Protein AF-A0A2P4PC92-F1 (afdb_monomer_lite)

Structure (mmCIF, N/CA/C/O backbone):
data_AF-A0A2P4PC92-F1
#
_entry.id   AF-A0A2P4PC92-F1
#
loop_
_atom_site.group_PDB
_atom_site.id
_atom_site.type_symbol
_atom_site.label_atom_id
_atom_site.label_alt_id
_atom_site.label_comp_id
_atom_site.label_asym_id
_atom_site.label_entity_id
_atom_site.label_seq_id
_atom_site.pdbx_PDB_ins_code
_atom_site.Cartn_x
_atom_site.Cartn_y
_atom_site.Cartn_z
_atom_site.occupancy
_atom_site.B_iso_or_equiv
_atom_site.auth_seq_id
_atom_site.auth_comp_id
_atom_site.auth_asym_id
_atom_si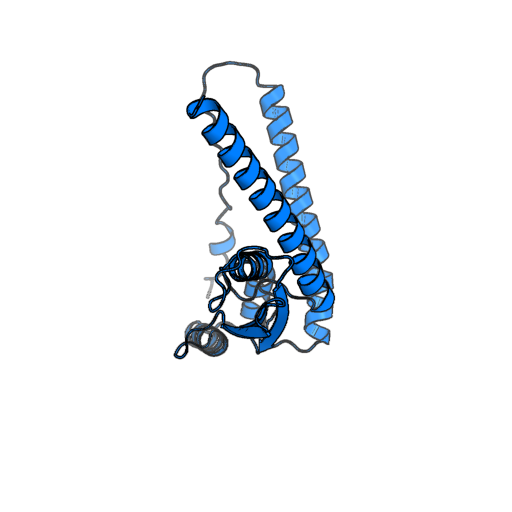te.auth_atom_id
_atom_site.pdbx_PDB_model_num
ATOM 1 N N . MET A 1 1 ? -32.562 28.781 16.388 1.00 54.47 1 MET A N 1
ATOM 2 C CA . MET A 1 1 ? -31.579 28.005 17.182 1.00 54.47 1 MET A CA 1
ATOM 3 C C . MET A 1 1 ? -31.018 26.810 16.413 1.00 54.47 1 MET A C 1
ATOM 5 O O . MET A 1 1 ? -29.806 26.753 16.283 1.00 54.47 1 MET A O 1
ATOM 9 N N . GLN A 1 2 ? -31.851 25.945 15.817 1.00 59.06 2 GLN A N 1
ATOM 10 C CA . GLN A 1 2 ? -31.420 24.722 15.103 1.00 59.06 2 GLN A CA 1
ATOM 11 C C . GLN A 1 2 ? -30.326 24.924 14.030 1.00 59.06 2 GLN A C 1
ATOM 13 O O . GLN A 1 2 ? -29.329 24.212 14.046 1.00 59.06 2 GLN A O 1
ATOM 18 N N . LYS A 1 3 ? -30.424 25.956 13.174 1.00 63.66 3 LYS A N 1
ATOM 19 C CA . LYS A 1 3 ? -29.408 26.235 12.132 1.00 63.66 3 LYS A CA 1
ATOM 20 C C . LYS A 1 3 ? -27.995 26.507 12.672 1.00 63.66 3 LYS A C 1
ATOM 22 O O . LYS A 1 3 ? -27.022 26.129 12.038 1.00 63.66 3 LYS A O 1
ATOM 27 N N . LYS A 1 4 ? -27.861 27.171 13.829 1.00 66.81 4 LYS A N 1
ATOM 28 C CA . LYS A 1 4 ? -26.542 27.445 14.440 1.00 66.81 4 LYS A CA 1
ATOM 29 C C . LYS A 1 4 ? -25.925 26.168 15.017 1.00 66.81 4 LYS A C 1
ATOM 31 O O . LYS A 1 4 ? -24.715 25.990 14.947 1.00 66.81 4 LYS A O 1
ATOM 36 N N . GLU A 1 5 ? -26.763 25.289 15.559 1.00 68.62 5 GLU A N 1
ATOM 37 C CA . GLU A 1 5 ? -26.349 24.016 16.145 1.00 68.62 5 GLU A CA 1
ATOM 38 C C . GLU A 1 5 ? -25.899 23.009 15.072 1.00 68.62 5 GLU A C 1
ATOM 40 O O . GLU A 1 5 ? -24.882 22.340 15.245 1.00 68.62 5 GLU A O 1
ATOM 45 N N . GLU A 1 6 ? -26.581 22.953 13.924 1.00 73.06 6 GLU A N 1
ATOM 46 C CA . GLU A 1 6 ? -26.167 22.133 12.776 1.00 73.06 6 GLU A CA 1
ATOM 47 C C . GLU A 1 6 ? -24.834 22.590 12.176 1.00 73.06 6 GLU A C 1
ATOM 49 O O . GLU A 1 6 ? -23.964 21.755 11.919 1.00 73.06 6 GLU A O 1
ATOM 54 N N . THR A 1 7 ? -24.625 23.901 12.023 1.00 73.44 7 THR A N 1
ATOM 55 C CA . THR A 1 7 ? -23.348 24.447 11.538 1.00 73.44 7 THR A CA 1
ATOM 56 C C . THR A 1 7 ? -22.202 24.133 12.501 1.00 73.44 7 THR A C 1
ATOM 58 O O . THR A 1 7 ? -21.131 23.720 12.063 1.00 73.44 7 THR A O 1
ATOM 61 N N . LEU A 1 8 ? -22.426 24.251 13.815 1.00 68.75 8 LEU A N 1
ATOM 62 C CA . LEU A 1 8 ? -21.437 23.878 14.835 1.00 68.75 8 LEU A CA 1
ATOM 63 C C . LEU A 1 8 ? -21.105 22.379 14.794 1.00 68.75 8 LEU A C 1
ATOM 65 O O . LEU A 1 8 ? -19.931 22.012 14.814 1.00 68.75 8 LEU A O 1
ATOM 69 N N . ARG A 1 9 ? -22.115 21.507 14.672 1.00 69.75 9 ARG A N 1
ATOM 70 C CA . ARG A 1 9 ? -21.917 20.053 14.529 1.00 69.75 9 ARG A CA 1
ATOM 71 C C . ARG A 1 9 ? -21.141 19.701 13.262 1.00 69.75 9 ARG A C 1
ATOM 73 O O . ARG A 1 9 ? -20.299 18.807 13.292 1.00 69.75 9 ARG A O 1
ATOM 80 N N . TYR A 1 10 ? -21.414 20.387 12.156 1.00 69.19 10 TYR A N 1
ATOM 81 C CA . TYR A 1 10 ? -20.719 20.166 10.893 1.00 69.19 10 TYR A CA 1
ATOM 82 C C . TYR A 1 10 ? -19.242 20.586 10.974 1.00 69.19 10 TYR A C 1
ATOM 84 O O . TYR A 1 10 ? -18.368 19.808 10.590 1.00 69.19 10 TYR A O 1
ATOM 92 N N . SER A 1 11 ? -18.951 21.753 11.554 1.00 72.31 11 SER A N 1
ATOM 93 C CA . SER A 1 11 ? -17.576 22.219 11.778 1.00 72.31 11 SER A CA 1
ATOM 94 C C . SER A 1 11 ? -16.794 21.306 12.730 1.00 72.31 11 SER A C 1
ATOM 96 O O . SER A 1 11 ? -15.637 20.996 12.459 1.00 72.31 11 SER A O 1
ATOM 98 N N . LEU A 1 12 ? -17.430 20.796 13.793 1.00 69.94 12 LEU A N 1
ATOM 99 C CA . LEU A 1 12 ? -16.823 19.822 14.713 1.00 69.94 12 LEU A CA 1
ATOM 100 C C . LEU A 1 12 ? -16.494 18.489 14.027 1.00 69.94 12 LEU A C 1
ATOM 102 O O . LEU A 1 12 ? -15.392 17.971 14.193 1.00 69.94 12 LEU A O 1
ATOM 106 N N . LYS A 1 13 ? -17.415 17.952 13.213 1.00 73.56 13 LYS A N 1
ATOM 107 C CA . LYS A 1 13 ? -17.171 16.729 12.427 1.00 73.56 13 LYS A CA 1
ATOM 108 C C . LYS A 1 13 ? -16.046 16.915 11.409 1.00 73.56 13 LYS A C 1
ATOM 110 O O . LYS A 1 13 ? -15.277 15.985 11.180 1.00 73.56 13 LYS A O 1
ATOM 115 N N . ARG A 1 14 ? -15.948 18.101 10.800 1.00 68.19 14 ARG A N 1
ATOM 116 C CA . ARG A 1 14 ? -14.874 18.441 9.861 1.00 68.19 14 ARG A CA 1
ATOM 117 C C . ARG A 1 14 ? -13.516 18.490 10.567 1.00 68.19 14 ARG A C 1
ATOM 119 O O . ARG A 1 14 ? -12.612 17.787 10.131 1.00 68.19 14 ARG A O 1
ATOM 126 N N . GLY A 1 15 ? -13.416 19.192 11.697 1.00 65.88 15 GLY A N 1
ATOM 127 C CA . GLY A 1 15 ? -12.181 19.245 12.489 1.00 65.88 15 GLY A CA 1
ATOM 128 C C . GLY A 1 15 ? -11.750 17.872 13.019 1.00 65.88 15 GLY A C 1
ATOM 129 O O . GLY A 1 15 ? -10.578 17.520 12.950 1.00 65.88 15 GLY A O 1
ATOM 130 N N . GLN A 1 16 ? -12.695 17.034 13.463 1.00 67.62 16 GLN A N 1
ATOM 131 C CA . GLN A 1 16 ? -12.394 15.644 13.833 1.00 67.62 16 GLN A CA 1
ATOM 132 C C . GLN A 1 16 ? -11.871 14.825 12.654 1.00 67.62 16 GLN A C 1
ATOM 134 O O . GLN A 1 16 ? -10.953 14.031 12.834 1.00 67.62 16 GLN A O 1
ATOM 139 N N . LYS A 1 17 ? -12.433 15.007 11.456 1.00 73.19 17 LYS A N 1
ATOM 140 C CA . LYS A 1 17 ? -11.963 14.319 10.252 1.00 73.19 17 LYS A CA 1
ATOM 141 C C . LYS A 1 17 ? -10.540 14.748 9.891 1.00 73.19 17 LYS A C 1
ATOM 143 O O . LYS A 1 17 ? -9.729 13.881 9.609 1.00 73.19 17 LYS A O 1
ATOM 148 N N . GLU A 1 18 ? -10.236 16.042 9.947 1.00 74.69 18 GLU A N 1
ATOM 149 C CA . GLU A 1 18 ? -8.901 16.592 9.662 1.00 74.69 18 GLU A CA 1
ATOM 150 C C . GLU A 1 18 ? -7.839 16.057 10.633 1.00 74.69 18 GLU A C 1
ATOM 152 O O . GLU A 1 18 ? -6.810 15.551 10.194 1.00 74.69 18 GLU A O 1
ATOM 157 N N . ILE A 1 19 ? -8.128 16.056 11.940 1.00 72.00 19 ILE A N 1
ATOM 158 C CA . ILE A 1 19 ? -7.233 15.484 12.963 1.00 72.00 19 ILE A CA 1
ATOM 159 C C . ILE A 1 19 ? -7.025 13.981 12.732 1.00 72.00 19 ILE A C 1
ATOM 161 O O . ILE A 1 19 ? -5.914 13.471 12.860 1.00 72.00 19 ILE A O 1
ATOM 165 N N . ASN A 1 20 ? -8.093 13.261 12.385 1.00 78.25 20 ASN A N 1
ATOM 166 C CA . ASN A 1 20 ? -8.032 11.823 12.147 1.00 78.25 20 ASN A CA 1
ATOM 167 C C . ASN A 1 20 ? -7.214 11.479 10.893 1.00 78.25 20 ASN A C 1
ATOM 169 O O . ASN A 1 20 ? -6.497 10.482 10.893 1.00 78.25 20 ASN A O 1
ATOM 173 N N . THR A 1 21 ? -7.302 12.306 9.848 1.00 78.56 21 THR A N 1
ATOM 174 C CA . THR A 1 21 ? -6.476 12.183 8.641 1.00 78.56 21 THR A CA 1
ATOM 175 C C . THR A 1 21 ? -5.007 12.443 8.961 1.00 78.56 21 THR A C 1
ATOM 177 O O . THR A 1 21 ? -4.178 11.606 8.629 1.00 78.56 21 THR A O 1
ATOM 180 N N . PHE A 1 22 ? -4.690 13.521 9.684 1.00 78.69 22 PHE A N 1
ATOM 181 C CA . PHE A 1 22 ? -3.310 13.854 10.053 1.00 78.69 22 PHE A CA 1
ATOM 182 C C . PHE A 1 22 ? -2.635 12.742 10.877 1.00 78.69 22 PHE A C 1
ATOM 184 O O . PHE A 1 22 ? -1.547 12.279 10.548 1.00 78.69 22 PHE A O 1
ATOM 191 N N . LEU A 1 23 ? -3.317 12.230 11.910 1.00 75.94 23 LEU A N 1
ATOM 192 C CA . LEU A 1 23 ? -2.803 11.118 12.726 1.00 75.94 23 LEU A CA 1
ATOM 193 C C . LEU A 1 23 ? -2.667 9.811 11.932 1.00 75.94 23 LEU A C 1
ATOM 195 O O . LEU A 1 23 ? -1.878 8.934 12.288 1.00 75.94 23 LEU A O 1
ATOM 199 N N . CYS A 1 24 ? -3.471 9.647 10.882 1.00 84.44 24 CYS A N 1
ATOM 200 C CA . CYS A 1 24 ? -3.355 8.522 9.970 1.00 84.44 24 CYS A CA 1
ATOM 201 C C . CYS A 1 24 ? -2.112 8.660 9.085 1.00 84.44 24 CYS A C 1
ATOM 203 O O . CYS A 1 24 ? -1.375 7.689 8.937 1.00 84.44 24 CYS A O 1
ATOM 205 N N . GLU A 1 25 ? -1.870 9.849 8.535 1.00 85.00 25 GLU A N 1
ATOM 206 C CA . GLU A 1 25 ? -0.705 10.151 7.699 1.00 85.00 25 GLU A CA 1
ATOM 207 C C . GLU A 1 25 ? 0.601 9.898 8.456 1.00 85.00 25 GLU A C 1
ATOM 209 O O . GLU A 1 25 ? 1.421 9.123 7.976 1.00 85.00 25 GLU A O 1
ATOM 214 N N . GLU A 1 26 ? 0.740 10.404 9.685 1.00 86.62 26 GLU A N 1
ATOM 215 C CA . GLU A 1 26 ? 1.944 10.203 10.509 1.00 86.62 26 GLU A CA 1
ATOM 216 C C . GLU A 1 26 ? 2.230 8.710 10.777 1.00 86.62 26 GLU A C 1
ATOM 218 O O . GLU A 1 26 ? 3.362 8.232 10.663 1.00 86.62 26 GLU A O 1
ATOM 223 N N . LYS A 1 27 ? 1.187 7.925 11.087 1.00 87.25 27 LYS A N 1
ATOM 224 C CA . LYS A 1 27 ? 1.316 6.470 11.282 1.00 87.25 27 LYS A CA 1
ATOM 225 C C . LYS A 1 27 ? 1.732 5.750 9.999 1.00 87.25 27 LYS A C 1
ATOM 227 O O . LYS A 1 27 ? 2.488 4.780 10.061 1.00 87.25 27 LYS A O 1
ATOM 232 N N . VAL A 1 28 ? 1.194 6.177 8.859 1.00 87.44 28 VAL A N 1
ATOM 233 C CA . VAL A 1 28 ? 1.506 5.593 7.554 1.00 87.44 28 VAL A CA 1
ATOM 234 C C . VAL A 1 28 ? 2.931 5.936 7.147 1.00 87.44 28 VAL A C 1
ATOM 236 O O . VAL A 1 28 ? 3.655 5.028 6.755 1.00 87.44 28 VAL A O 1
ATOM 239 N N . GLU A 1 29 ? 3.360 7.190 7.283 1.00 87.69 29 GLU A N 1
ATOM 240 C CA . GLU A 1 29 ? 4.733 7.616 6.989 1.00 87.69 29 GLU A CA 1
ATOM 241 C C . GLU A 1 29 ? 5.750 6.811 7.794 1.00 87.69 29 GLU A C 1
ATOM 243 O O . GLU A 1 29 ? 6.674 6.238 7.218 1.00 87.69 29 GLU A O 1
ATOM 248 N N . LYS A 1 30 ? 5.509 6.647 9.097 1.00 88.31 30 LYS A N 1
ATOM 249 C CA . LYS A 1 30 ? 6.364 5.825 9.953 1.00 88.31 30 LYS A CA 1
ATOM 250 C C . LYS A 1 30 ? 6.471 4.373 9.470 1.00 88.31 30 LYS A C 1
ATOM 252 O O . LYS A 1 30 ? 7.576 3.845 9.370 1.00 88.31 30 LYS A O 1
ATOM 257 N N . GLU A 1 31 ? 5.351 3.720 9.146 1.00 85.62 31 GLU A N 1
ATOM 258 C CA . GLU A 1 31 ? 5.381 2.342 8.623 1.00 85.62 31 GLU A CA 1
ATOM 259 C C . GLU A 1 31 ? 6.104 2.281 7.266 1.00 85.62 31 GLU A C 1
ATOM 261 O O . GLU A 1 31 ? 6.880 1.357 7.025 1.00 85.62 31 GLU A O 1
ATOM 266 N N . MET A 1 32 ? 5.885 3.265 6.387 1.00 82.81 32 MET A N 1
ATOM 267 C CA . MET A 1 32 ? 6.538 3.351 5.076 1.00 82.81 32 MET A CA 1
ATOM 268 C C . MET A 1 32 ? 8.062 3.460 5.211 1.00 82.81 32 MET A C 1
ATOM 270 O O . MET A 1 32 ? 8.782 2.759 4.495 1.00 82.81 32 MET A O 1
ATOM 274 N N . GLU A 1 33 ? 8.555 4.277 6.144 1.00 82.38 33 GLU A N 1
ATOM 275 C CA . GLU A 1 33 ? 9.983 4.434 6.432 1.00 82.38 33 GLU A CA 1
ATOM 276 C C . GLU A 1 33 ? 10.592 3.177 7.064 1.00 82.38 33 GLU A C 1
ATOM 278 O O . GLU A 1 33 ? 11.586 2.650 6.556 1.00 82.38 33 GLU A O 1
ATOM 283 N N . GLU A 1 34 ? 9.981 2.650 8.131 1.00 81.31 34 GLU A N 1
ATOM 284 C CA . GLU A 1 34 ? 10.487 1.479 8.862 1.00 81.31 34 GLU A CA 1
ATOM 285 C C . GLU A 1 34 ? 10.561 0.230 7.974 1.00 81.31 34 GLU A C 1
ATOM 287 O O . GLU A 1 34 ? 11.476 -0.593 8.091 1.00 81.31 34 GLU A O 1
ATOM 292 N N . ARG A 1 35 ? 9.598 0.082 7.062 1.00 76.56 35 ARG A N 1
ATOM 293 C CA . ARG A 1 35 ? 9.504 -1.056 6.142 1.00 76.56 35 ARG A CA 1
ATOM 294 C C . ARG A 1 35 ? 10.146 -0.790 4.779 1.00 76.56 35 ARG A C 1
ATOM 296 O O . ARG A 1 35 ? 10.198 -1.717 3.971 1.00 76.56 35 ARG A O 1
ATOM 303 N N . GLN A 1 36 ? 10.630 0.430 4.529 1.00 73.31 36 GLN A N 1
ATOM 304 C CA . GLN A 1 36 ? 11.127 0.897 3.228 1.00 73.31 36 GLN A CA 1
ATOM 305 C C . GLN A 1 36 ? 10.165 0.575 2.074 1.00 73.31 36 GLN A C 1
ATOM 307 O O . GLN A 1 36 ? 10.564 0.101 1.006 1.00 73.31 36 GLN A O 1
ATOM 312 N N . LEU A 1 37 ? 8.871 0.796 2.304 1.00 73.38 37 LEU A N 1
ATOM 313 C CA . LEU A 1 37 ? 7.841 0.549 1.302 1.00 73.38 37 LEU A CA 1
ATOM 314 C C . LEU A 1 37 ? 7.862 1.678 0.273 1.00 73.38 37 LEU A C 1
ATOM 316 O O . LEU A 1 37 ? 7.789 2.849 0.626 1.00 73.38 37 LEU A O 1
ATOM 320 N N . GLY A 1 38 ? 7.910 1.335 -1.013 1.00 72.06 38 GLY A N 1
ATOM 321 C CA . GLY A 1 38 ? 7.428 2.235 -2.065 1.00 72.06 38 GLY A CA 1
ATOM 322 C C . GLY A 1 38 ? 6.075 1.778 -2.584 1.00 72.06 38 GLY A C 1
ATOM 323 O O . GLY A 1 38 ? 5.390 0.983 -1.936 1.00 72.06 38 GLY A O 1
ATOM 324 N N . SER A 1 39 ? 5.677 2.263 -3.756 1.00 71.00 39 SER A N 1
ATOM 325 C CA . SER A 1 39 ? 4.419 1.852 -4.382 1.00 71.00 39 SER A CA 1
ATOM 326 C C . SER A 1 39 ? 4.498 0.391 -4.819 1.00 71.00 39 SER A C 1
ATOM 328 O O . SER A 1 39 ? 5.539 -0.073 -5.288 1.00 71.00 39 SER A O 1
ATOM 330 N N . VAL A 1 40 ? 3.407 -0.356 -4.651 1.00 65.19 40 VAL A N 1
ATOM 331 C CA . VAL A 1 40 ? 3.390 -1.801 -4.945 1.00 65.19 40 VAL A CA 1
ATOM 332 C C . VAL A 1 40 ? 2.545 -2.145 -6.186 1.00 65.19 40 VAL A C 1
ATOM 334 O O . VAL A 1 40 ? 2.548 -3.296 -6.593 1.00 65.19 40 VAL A O 1
ATOM 337 N N . ILE A 1 41 ? 1.916 -1.142 -6.834 1.00 62.44 41 ILE A N 1
ATOM 338 C CA . ILE A 1 41 ? 1.569 -0.976 -8.280 1.00 62.44 41 ILE A CA 1
ATOM 339 C C . ILE A 1 41 ? 0.389 0.015 -8.401 1.00 62.44 41 ILE A C 1
ATOM 34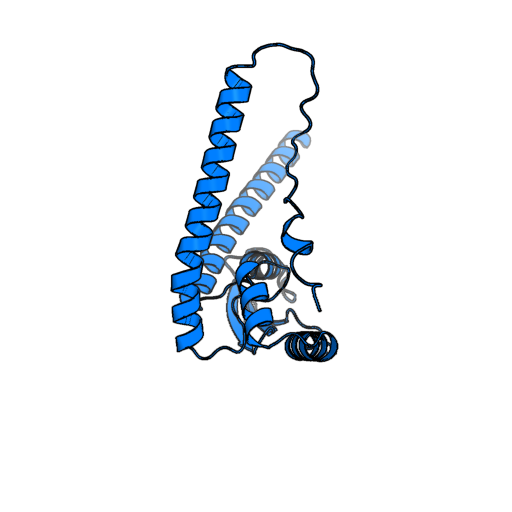1 O O . ILE A 1 41 ? -0.536 -0.079 -7.603 1.00 62.44 41 ILE A O 1
ATOM 345 N N . PHE A 1 42 ? 0.439 0.938 -9.385 1.00 66.12 42 PHE A N 1
ATOM 346 C CA . PHE A 1 42 ? -0.505 2.022 -9.797 1.00 66.12 42 PHE A CA 1
ATOM 347 C C . PHE A 1 42 ? -1.194 2.887 -8.721 1.00 66.12 42 PHE A C 1
ATOM 349 O O . PHE A 1 42 ? -1.790 3.909 -9.044 1.00 66.12 42 PHE A O 1
ATOM 356 N N . MET A 1 43 ? -1.084 2.527 -7.453 1.00 70.38 43 MET A N 1
ATOM 357 C CA . MET A 1 43 ? -1.568 3.247 -6.294 1.00 70.38 43 MET A CA 1
ATOM 358 C C . MET A 1 43 ? -0.391 3.424 -5.342 1.00 70.38 43 MET A C 1
ATOM 360 O O . MET A 1 43 ? 0.402 2.497 -5.135 1.00 70.38 43 MET A O 1
ATOM 364 N N . SER A 1 44 ? -0.271 4.617 -4.762 1.00 77.94 44 SER A N 1
ATOM 365 C CA . SER A 1 44 ? 0.700 4.833 -3.697 1.00 77.94 44 SER A CA 1
ATOM 366 C C . SER A 1 44 ? 0.356 3.937 -2.510 1.00 77.94 44 SER A C 1
ATOM 368 O O . SER A 1 44 ? -0.782 3.939 -2.040 1.00 77.94 44 SER A O 1
ATOM 370 N N . THR A 1 45 ? 1.341 3.211 -1.983 1.00 82.50 45 THR A N 1
ATOM 371 C CA . THR A 1 45 ? 1.156 2.401 -0.769 1.00 82.50 45 THR A CA 1
ATOM 372 C C . THR A 1 45 ? 0.721 3.261 0.407 1.00 82.50 45 THR A C 1
ATOM 374 O O . THR A 1 45 ? -0.112 2.822 1.193 1.00 82.50 45 THR A O 1
ATOM 377 N N . SER A 1 46 ? 1.197 4.509 0.489 1.00 85.25 46 SER A N 1
ATOM 378 C CA . SER A 1 46 ? 0.738 5.436 1.522 1.00 85.25 46 SER A CA 1
ATOM 379 C C . SER A 1 46 ? -0.754 5.730 1.380 1.00 85.25 46 SER A C 1
ATOM 381 O O . SER A 1 46 ? -1.502 5.584 2.338 1.00 85.25 46 SER A O 1
ATOM 383 N N . GLN A 1 47 ? -1.220 6.040 0.166 1.00 83.75 47 GLN A N 1
ATOM 384 C CA . GLN A 1 47 ? -2.639 6.287 -0.102 1.00 83.75 47 GLN A CA 1
ATOM 385 C C . GLN A 1 47 ? -3.489 5.045 0.175 1.00 83.75 47 GLN A C 1
ATOM 387 O O . GLN A 1 47 ? -4.537 5.152 0.809 1.00 83.75 47 GLN A O 1
ATOM 392 N N . TYR A 1 48 ? -3.024 3.868 -0.248 1.00 87.50 48 TYR A N 1
ATOM 393 C CA . TYR A 1 48 ? -3.688 2.596 0.022 1.00 87.50 48 TYR A CA 1
ATOM 394 C C . TYR A 1 48 ? -3.872 2.369 1.529 1.00 87.50 48 TYR A C 1
ATOM 396 O O . TYR A 1 48 ? -4.990 2.136 1.989 1.00 87.50 48 TYR A O 1
ATOM 404 N N . LEU A 1 49 ? -2.796 2.494 2.312 1.00 88.19 49 LEU A N 1
ATOM 405 C CA . LEU A 1 49 ? -2.839 2.305 3.762 1.00 88.19 49 LEU A CA 1
ATOM 406 C C . LEU A 1 49 ? -3.708 3.360 4.452 1.00 88.19 49 LEU A C 1
ATOM 408 O O . LEU A 1 49 ? -4.510 2.999 5.313 1.00 88.19 49 LEU A O 1
ATOM 412 N N . SER A 1 50 ? -3.617 4.628 4.042 1.00 88.00 50 SER A N 1
ATOM 413 C CA . SER A 1 50 ? -4.463 5.701 4.573 1.00 88.00 50 SER A CA 1
ATOM 414 C C . SER A 1 50 ? -5.946 5.423 4.338 1.00 88.00 50 SER A C 1
ATOM 416 O O . SER A 1 50 ? -6.752 5.567 5.254 1.00 88.00 50 SER A O 1
ATOM 418 N N . ILE A 1 51 ? -6.325 4.958 3.142 1.00 87.00 51 ILE A N 1
ATOM 419 C CA . ILE A 1 51 ? -7.715 4.584 2.845 1.00 87.00 51 ILE A CA 1
ATOM 420 C C . ILE A 1 51 ? -8.169 3.446 3.764 1.00 87.00 51 ILE A C 1
ATOM 422 O O . ILE A 1 51 ? -9.227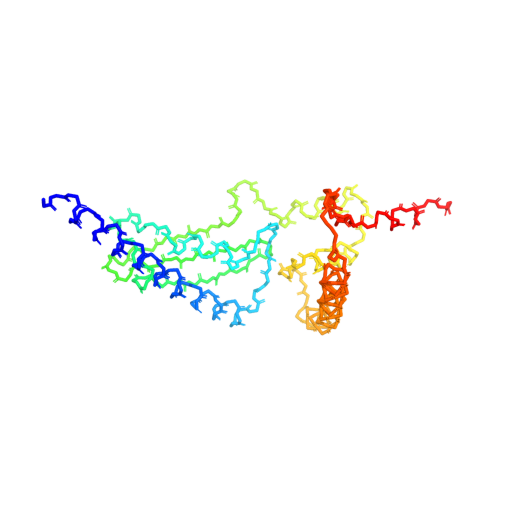 3.557 4.386 1.00 87.00 51 ILE A O 1
ATOM 426 N N . LEU A 1 52 ? -7.369 2.382 3.899 1.00 88.75 52 LEU A N 1
ATOM 427 C CA . LEU A 1 52 ? -7.713 1.252 4.766 1.00 88.75 52 LEU A CA 1
ATOM 428 C C . LEU A 1 52 ? -7.877 1.670 6.230 1.00 88.75 52 LEU A C 1
ATOM 430 O O . LEU A 1 52 ? -8.806 1.233 6.907 1.00 88.75 52 LEU A O 1
ATOM 434 N N . LEU A 1 53 ? -6.994 2.538 6.719 1.00 86.50 53 LEU A N 1
ATOM 435 C CA . LEU A 1 53 ? -7.022 3.044 8.086 1.00 86.50 53 LEU A CA 1
ATOM 436 C C . LEU A 1 53 ? -8.141 4.037 8.353 1.00 86.50 53 LEU A C 1
ATOM 438 O O . LEU A 1 53 ? -8.369 4.334 9.522 1.00 86.50 53 LEU A O 1
ATOM 442 N N . LEU A 1 54 ? -8.844 4.527 7.333 1.00 86.69 54 LEU A N 1
ATOM 443 C CA . LEU A 1 54 ? -10.043 5.352 7.478 1.00 86.69 54 LEU A CA 1
ATOM 444 C C . LEU A 1 54 ? -11.336 4.520 7.468 1.00 86.69 54 LEU A C 1
ATOM 446 O O . LEU A 1 54 ? -12.358 5.005 7.960 1.00 86.69 54 LEU A O 1
ATOM 450 N N . LEU A 1 55 ? -11.302 3.266 7.003 1.00 86.44 55 LEU A N 1
ATOM 451 C CA . LEU A 1 55 ? -12.470 2.377 6.999 1.00 86.44 55 LEU A CA 1
ATOM 452 C C . LEU A 1 55 ? -12.996 2.128 8.420 1.00 86.44 55 LEU A C 1
ATOM 454 O O . LEU A 1 55 ? -12.192 1.898 9.322 1.00 86.44 55 LEU A O 1
ATOM 458 N N . PRO A 1 56 ? -14.323 2.143 8.653 1.00 87.94 56 PRO A N 1
ATOM 459 C CA . PRO A 1 56 ? -14.897 1.845 9.963 1.00 87.94 56 PRO A CA 1
ATOM 460 C C . PRO A 1 56 ? -14.496 0.447 10.438 1.00 87.94 56 PRO A C 1
ATOM 462 O O . PRO A 1 56 ? -14.324 -0.473 9.637 1.00 87.94 56 PRO A O 1
ATOM 465 N N . CYS A 1 57 ? -14.384 0.263 11.757 1.00 87.75 57 CYS A N 1
ATOM 466 C CA . CYS A 1 57 ? -14.192 -1.080 12.293 1.00 87.75 57 CYS A CA 1
ATOM 467 C C . CYS A 1 57 ? -15.396 -1.955 11.901 1.00 87.75 57 CYS A C 1
ATOM 469 O O . CYS A 1 57 ? -16.525 -1.568 12.202 1.00 87.75 57 CYS A O 1
ATOM 471 N N . PRO A 1 58 ? -15.197 -3.142 11.304 1.00 88.19 58 PRO A N 1
ATOM 472 C CA . PRO A 1 58 ? -16.313 -3.968 10.844 1.00 88.19 58 PRO A CA 1
ATOM 473 C C . PRO A 1 58 ? -17.198 -4.485 11.985 1.00 88.19 58 PRO A C 1
ATOM 475 O O . PRO A 1 58 ? -18.341 -4.851 11.745 1.00 88.19 58 PRO A O 1
ATOM 478 N N . ASN A 1 59 ? -16.683 -4.512 13.219 1.00 91.88 59 ASN A N 1
ATOM 479 C CA . ASN A 1 59 ? -17.419 -5.001 14.381 1.00 91.88 59 ASN A CA 1
ATOM 480 C C . ASN A 1 59 ? -18.079 -3.866 15.183 1.00 91.88 59 ASN A C 1
ATOM 482 O O . ASN A 1 59 ? -19.290 -3.859 15.364 1.00 91.88 59 ASN A O 1
ATOM 486 N N . CYS A 1 60 ? -17.305 -2.878 15.653 1.00 90.81 60 CYS A N 1
ATOM 487 C CA . CYS A 1 60 ? -17.837 -1.806 16.508 1.00 90.81 60 CYS A CA 1
ATOM 488 C C . CYS A 1 60 ? -18.162 -0.496 15.776 1.00 90.81 60 CYS A C 1
ATOM 490 O O . CYS A 1 60 ? -18.578 0.459 16.424 1.00 90.81 60 CYS A O 1
ATOM 492 N N . LEU A 1 61 ? -17.939 -0.426 14.457 1.00 87.81 61 LEU A N 1
ATOM 493 C CA . LEU A 1 61 ? -18.165 0.756 13.610 1.00 87.81 61 LEU A CA 1
ATOM 494 C C . LEU A 1 61 ? -17.423 2.030 14.047 1.00 87.81 61 LEU A C 1
ATOM 496 O O . LEU A 1 61 ? -17.691 3.105 13.515 1.00 87.81 61 LEU A O 1
ATOM 500 N N . ASP A 1 62 ? -16.463 1.921 14.972 1.00 86.56 62 ASP A N 1
ATOM 501 C CA . ASP A 1 62 ? -15.606 3.038 15.362 1.00 86.56 62 ASP A CA 1
ATOM 502 C C . ASP A 1 62 ? -14.904 3.604 14.127 1.00 86.56 62 ASP A C 1
ATOM 504 O O . ASP A 1 62 ? -14.470 2.828 13.273 1.00 86.56 62 ASP A O 1
ATOM 508 N N . LEU A 1 63 ? -14.804 4.932 14.049 1.00 82.38 63 LEU A N 1
ATOM 509 C CA . LEU A 1 63 ? -14.265 5.710 12.924 1.00 82.38 63 LEU A CA 1
ATOM 510 C C . LEU A 1 63 ? -12.897 6.340 13.243 1.00 82.38 63 LEU A C 1
ATOM 512 O O . LEU A 1 63 ? -12.243 6.877 12.348 1.00 82.38 63 LEU A O 1
ATOM 516 N N . ILE A 1 64 ? -12.461 6.285 14.503 1.00 83.06 64 ILE A N 1
ATOM 517 C CA . ILE A 1 64 ? -11.238 6.936 14.976 1.00 83.06 64 ILE A CA 1
ATOM 518 C C . ILE A 1 64 ? -10.017 6.082 14.592 1.00 83.06 64 ILE A C 1
ATOM 520 O O . ILE A 1 64 ? -9.829 4.970 15.083 1.00 83.06 64 ILE A O 1
ATOM 524 N N . ALA A 1 65 ? -9.140 6.613 13.740 1.00 77.88 65 ALA A N 1
ATOM 525 C CA . ALA A 1 65 ? -7.917 5.954 13.279 1.00 77.88 65 ALA A CA 1
ATOM 526 C C . ALA A 1 65 ? -6.896 5.764 14.415 1.00 77.88 65 ALA A C 1
ATOM 528 O O . ALA A 1 65 ? -6.118 4.807 14.418 1.00 77.88 65 ALA A O 1
ATOM 529 N N . SER A 1 66 ? -6.915 6.623 15.439 1.00 82.75 66 SER A N 1
ATOM 530 C CA . SER A 1 66 ? -6.085 6.468 16.645 1.00 82.75 66 SER A CA 1
ATOM 531 C C . SER A 1 66 ? -6.363 5.163 17.392 1.00 82.75 66 SER A C 1
ATOM 533 O O . SER A 1 66 ? -5.426 4.542 17.888 1.00 82.75 66 SER A O 1
ATOM 535 N N . ASN A 1 67 ? -7.612 4.690 17.372 1.00 87.50 67 ASN A N 1
ATOM 536 C CA . ASN A 1 67 ? -8.040 3.428 17.982 1.00 87.50 67 ASN A CA 1
ATOM 537 C C . ASN A 1 67 ? -7.710 2.200 17.124 1.00 87.50 67 ASN A C 1
ATOM 539 O O . ASN A 1 67 ? -8.207 1.101 17.384 1.00 87.50 67 ASN A O 1
ATOM 543 N N . ARG A 1 68 ? -6.896 2.370 16.083 1.00 87.31 68 ARG A N 1
ATOM 544 C CA . ARG A 1 68 ? -6.458 1.306 15.189 1.00 87.31 68 ARG A CA 1
ATOM 545 C C . ARG A 1 68 ? -4.946 1.213 15.228 1.00 87.31 68 ARG A C 1
ATOM 547 O O . ARG A 1 68 ? -4.229 2.216 15.155 1.00 87.31 68 ARG A O 1
ATOM 554 N N . THR A 1 69 ? -4.467 -0.012 15.324 1.00 91.50 69 THR A N 1
ATOM 555 C CA . THR A 1 69 ? -3.085 -0.353 15.014 1.00 91.50 69 THR A CA 1
ATOM 556 C C . THR A 1 69 ? -3.084 -1.217 13.775 1.00 91.50 69 THR A C 1
ATOM 558 O O . THR A 1 69 ? -4.067 -1.894 13.471 1.00 91.50 69 THR A O 1
ATOM 561 N N . PHE A 1 70 ? -1.989 -1.182 13.037 1.00 92.69 70 PHE A N 1
ATOM 562 C CA . PHE A 1 70 ? -1.833 -2.027 11.874 1.00 92.69 70 PHE A CA 1
ATOM 563 C C . PHE A 1 70 ? -0.384 -2.459 11.740 1.00 92.69 70 PHE A C 1
ATOM 565 O O . PHE A 1 70 ? 0.505 -1.878 12.359 1.00 92.69 70 PHE A O 1
ATOM 572 N N . TYR A 1 71 ? -0.169 -3.503 10.957 1.00 89.81 71 TYR A N 1
ATOM 573 C CA . TYR A 1 71 ? 1.150 -3.858 10.465 1.00 89.81 71 TYR A CA 1
ATOM 574 C C . TYR A 1 71 ? 1.024 -4.355 9.034 1.00 89.81 71 TYR A C 1
ATOM 576 O O . TYR A 1 71 ? -0.015 -4.897 8.630 1.00 89.81 71 TYR A O 1
ATOM 584 N N . THR A 1 72 ? 2.105 -4.207 8.279 1.00 89.50 72 THR A N 1
ATOM 585 C CA . THR A 1 72 ? 2.161 -4.656 6.892 1.00 89.50 72 THR A CA 1
ATOM 586 C C . THR A 1 72 ? 3.048 -5.889 6.725 1.00 89.50 72 THR A C 1
ATOM 588 O O . THR A 1 72 ? 4.005 -6.123 7.471 1.00 89.50 72 THR A O 1
ATOM 591 N N . ARG A 1 73 ? 2.715 -6.727 5.742 1.00 87.12 73 ARG A N 1
ATOM 592 C CA . ARG A 1 73 ? 3.583 -7.788 5.214 1.00 87.12 73 ARG A CA 1
ATOM 593 C C . ARG A 1 73 ? 3.568 -7.702 3.701 1.00 87.12 73 ARG A C 1
ATOM 595 O O . ARG A 1 73 ? 2.502 -7.537 3.119 1.00 87.12 73 ARG A O 1
ATOM 602 N N . VAL A 1 74 ? 4.722 -7.868 3.068 1.00 81.38 74 VAL A N 1
ATOM 603 C CA . VAL A 1 74 ? 4.825 -7.799 1.607 1.00 81.38 74 VAL A CA 1
ATOM 604 C C . VAL A 1 74 ? 5.349 -9.108 1.036 1.00 81.38 74 VAL A C 1
ATOM 606 O O . VAL A 1 74 ? 6.263 -9.718 1.591 1.00 81.38 74 VAL A O 1
ATOM 609 N N . SER A 1 75 ? 4.749 -9.547 -0.067 1.00 80.44 75 SER A N 1
ATOM 610 C CA . SER A 1 75 ? 5.162 -10.717 -0.836 1.00 80.44 75 SER A CA 1
ATOM 611 C C . SER A 1 75 ? 5.106 -10.399 -2.330 1.00 80.44 75 SER A C 1
ATOM 613 O O . SER A 1 75 ? 4.034 -10.376 -2.933 1.00 80.44 75 SER A O 1
ATOM 615 N N . GLY A 1 76 ? 6.265 -10.116 -2.933 1.00 79.50 76 GLY A N 1
ATOM 616 C CA . GLY A 1 76 ? 6.326 -9.588 -4.299 1.00 79.50 76 GLY A CA 1
ATOM 617 C C . GLY A 1 76 ? 5.535 -8.284 -4.403 1.00 79.50 76 GLY A C 1
ATOM 618 O O . GLY A 1 76 ? 5.774 -7.366 -3.626 1.00 79.50 76 GLY A O 1
ATOM 619 N N . PHE A 1 77 ? 4.556 -8.240 -5.308 1.00 79.88 77 PHE A N 1
ATOM 620 C CA . PHE A 1 77 ? 3.650 -7.096 -5.465 1.00 79.88 77 PHE A CA 1
ATOM 621 C C . PHE A 1 77 ? 2.392 -7.134 -4.565 1.00 79.88 77 PHE A C 1
ATOM 623 O O . PHE A 1 77 ? 1.502 -6.290 -4.688 1.00 79.88 77 PHE A O 1
ATOM 630 N N . ASN A 1 78 ? 2.288 -8.101 -3.655 1.00 84.50 78 ASN A N 1
ATOM 631 C CA . ASN A 1 78 ? 1.168 -8.183 -2.724 1.00 84.50 78 ASN A CA 1
ATOM 632 C C . ASN A 1 78 ? 1.512 -7.508 -1.393 1.00 84.50 78 ASN A C 1
ATOM 634 O O . ASN A 1 78 ? 2.485 -7.897 -0.743 1.00 84.50 78 ASN A O 1
ATOM 638 N N . ILE A 1 79 ? 0.691 -6.554 -0.957 1.00 86.50 79 ILE A N 1
ATOM 639 C CA . ILE A 1 79 ? 0.703 -6.003 0.396 1.00 86.50 79 ILE A CA 1
ATOM 640 C C . ILE A 1 79 ? -0.469 -6.577 1.177 1.00 86.50 79 ILE A C 1
ATOM 642 O O . ILE A 1 79 ? -1.630 -6.284 0.894 1.00 86.50 79 ILE A O 1
ATOM 646 N N . TYR A 1 80 ? -0.143 -7.275 2.256 1.00 89.19 80 TYR A N 1
ATOM 647 C CA . TYR A 1 80 ? -1.084 -7.602 3.310 1.00 89.19 80 TYR A CA 1
ATOM 648 C C . TYR A 1 80 ? -1.035 -6.516 4.380 1.00 89.19 80 TYR A C 1
ATOM 650 O O . TYR A 1 80 ? 0.019 -6.268 4.967 1.00 89.19 80 TYR A O 1
ATOM 658 N N . CYS A 1 81 ? -2.176 -5.905 4.670 1.00 91.19 81 CYS A N 1
ATOM 659 C CA . CYS A 1 81 ? -2.347 -4.984 5.785 1.00 91.19 81 CYS A CA 1
ATOM 660 C C . CYS A 1 81 ? -3.277 -5.632 6.807 1.00 91.19 81 CYS A C 1
ATOM 662 O O . CYS A 1 81 ? -4.405 -5.997 6.480 1.00 91.19 81 CYS A O 1
ATOM 664 N N . VAL A 1 82 ? -2.802 -5.810 8.037 1.00 93.38 82 VAL A N 1
ATOM 665 C CA . VAL A 1 82 ? -3.619 -6.347 9.128 1.00 93.38 82 VAL A CA 1
ATOM 666 C C . VAL A 1 82 ? -3.926 -5.213 10.083 1.00 93.38 82 VAL A C 1
ATOM 668 O O . VAL A 1 82 ? -3.021 -4.695 10.730 1.00 93.38 82 VAL A O 1
ATOM 671 N N . ILE A 1 83 ? -5.200 -4.840 10.175 1.00 93.56 83 ILE A N 1
ATOM 672 C CA . ILE A 1 83 ? -5.690 -3.763 11.036 1.00 93.56 83 ILE A CA 1
ATOM 673 C C . ILE A 1 83 ? -6.360 -4.383 12.251 1.00 93.56 83 ILE A C 1
ATOM 675 O O . ILE A 1 83 ? -7.206 -5.263 12.124 1.00 93.56 83 ILE A O 1
ATOM 679 N N . THR A 1 84 ? -6.005 -3.902 13.435 1.00 94.38 84 THR A N 1
ATOM 680 C CA . THR A 1 84 ? -6.584 -4.334 14.703 1.00 94.38 84 THR A CA 1
ATOM 681 C C . THR A 1 84 ? -7.241 -3.150 15.393 1.00 94.38 84 THR A C 1
ATOM 683 O O . THR A 1 84 ? -6.608 -2.123 15.646 1.00 94.38 84 THR A O 1
ATOM 686 N N . CYS A 1 85 ? -8.526 -3.290 15.714 1.00 93.06 85 CYS A N 1
ATOM 687 C CA . CYS A 1 85 ? -9.240 -2.308 16.517 1.00 93.06 85 CYS A CA 1
ATOM 688 C C . CYS A 1 85 ? -8.860 -2.470 17.992 1.00 93.06 85 CYS A C 1
ATOM 690 O O . CYS A 1 85 ? -9.027 -3.538 18.579 1.00 93.06 85 CYS A O 1
ATOM 692 N N . LEU A 1 86 ? -8.393 -1.398 18.622 1.00 92.44 86 LEU A N 1
ATOM 693 C CA . LEU A 1 86 ? -7.996 -1.406 20.026 1.00 92.44 86 LEU A CA 1
ATOM 694 C C . LEU A 1 86 ? -9.191 -1.494 20.984 1.00 92.44 86 LEU A C 1
ATOM 696 O O . LEU A 1 86 ? -9.005 -1.989 22.097 1.00 92.44 86 LEU A O 1
ATOM 700 N N . LEU A 1 87 ? -10.388 -1.077 20.551 1.00 92.44 87 LEU A N 1
ATOM 701 C CA . LEU A 1 87 ? -11.617 -1.098 21.353 1.00 92.44 87 LEU A CA 1
ATOM 702 C C . LEU A 1 87 ? -12.222 -2.503 21.446 1.00 92.44 87 LEU A C 1
ATOM 704 O O . LEU A 1 87 ? -12.378 -3.038 22.538 1.00 92.44 87 LEU A O 1
ATOM 708 N N . CYS A 1 88 ? -12.537 -3.116 20.302 1.00 93.56 88 CYS A N 1
ATOM 709 C CA . CYS A 1 88 ? -13.216 -4.417 20.250 1.00 93.56 88 CYS A CA 1
ATOM 710 C C . CYS A 1 88 ? -12.276 -5.600 19.976 1.00 93.56 88 CYS A C 1
ATOM 712 O O . CYS A 1 88 ? -12.740 -6.729 19.833 1.00 93.56 88 CYS A O 1
ATOM 714 N N . LYS A 1 89 ? -10.966 -5.349 19.845 1.00 93.69 89 LYS A N 1
ATOM 715 C CA . LYS A 1 89 ? -9.916 -6.349 19.560 1.00 93.69 89 LYS A CA 1
ATOM 716 C C . LYS A 1 89 ? -10.101 -7.137 18.258 1.00 93.69 89 LYS A C 1
ATOM 718 O O . LYS A 1 89 ? -9.355 -8.076 18.000 1.00 93.69 89 LYS A O 1
ATOM 723 N N . THR A 1 90 ? -11.057 -6.749 17.415 1.00 94.69 90 THR A N 1
ATOM 724 C CA . THR A 1 90 ? -11.264 -7.366 16.103 1.00 94.69 90 THR A CA 1
ATOM 725 C C . THR A 1 90 ? -10.083 -7.046 15.194 1.00 94.69 90 THR A C 1
ATOM 727 O O . THR A 1 90 ? -9.670 -5.887 15.100 1.00 94.69 90 THR A O 1
ATOM 730 N N . SER A 1 91 ? -9.557 -8.075 14.531 1.00 94.25 91 SER A N 1
ATOM 731 C CA . SER A 1 91 ? -8.504 -7.955 13.528 1.00 94.25 91 SER A CA 1
ATOM 732 C C . SER A 1 91 ? -9.068 -8.268 12.146 1.00 94.25 91 SER A C 1
ATOM 734 O O . SER A 1 91 ? -9.882 -9.179 11.994 1.00 94.25 91 SER A O 1
ATOM 736 N N . THR A 1 92 ? -8.662 -7.502 11.142 1.00 93.19 92 THR A N 1
ATOM 737 C CA . THR A 1 92 ? -9.120 -7.647 9.760 1.00 93.19 92 THR A CA 1
ATOM 738 C C . THR A 1 92 ? -7.922 -7.541 8.834 1.00 93.19 92 THR A C 1
ATOM 740 O O . THR A 1 92 ? -7.088 -6.648 8.987 1.00 93.19 92 THR A O 1
ATOM 743 N N . GLN A 1 93 ? -7.826 -8.473 7.891 1.00 93.31 93 GLN A N 1
ATOM 744 C CA . GLN A 1 93 ? -6.753 -8.525 6.910 1.00 93.31 93 GLN A CA 1
ATOM 745 C C . GLN A 1 93 ? -7.255 -8.014 5.563 1.00 93.31 93 GLN A C 1
ATOM 747 O O . GLN A 1 93 ? -8.301 -8.439 5.083 1.00 93.31 93 GLN A O 1
ATOM 752 N N . TYR A 1 94 ? -6.463 -7.145 4.950 1.00 91.38 94 TYR A N 1
ATOM 753 C CA . TYR A 1 94 ? -6.677 -6.599 3.620 1.00 91.38 94 TYR A CA 1
ATOM 754 C C . TYR A 1 94 ? -5.500 -6.976 2.725 1.00 91.38 94 TYR A C 1
ATOM 756 O O . TYR A 1 94 ? -4.358 -7.028 3.190 1.00 91.38 94 TYR A O 1
ATOM 764 N N . SER A 1 95 ? -5.776 -7.219 1.449 1.00 90.12 95 SER A N 1
ATOM 765 C CA . SER A 1 95 ? -4.772 -7.403 0.404 1.00 90.12 95 SER A CA 1
ATOM 766 C C . SER A 1 95 ? -5.110 -6.493 -0.770 1.00 90.12 95 SER A C 1
ATOM 768 O O . SER A 1 95 ? -6.283 -6.250 -1.049 1.00 90.12 95 SER A O 1
ATOM 770 N N . ASN A 1 96 ? -4.083 -5.973 -1.438 1.00 86.56 96 ASN A N 1
ATOM 771 C CA . ASN A 1 96 ? -4.247 -5.236 -2.692 1.00 86.56 96 ASN A CA 1
ATOM 772 C C . ASN A 1 96 ? -4.486 -6.168 -3.896 1.00 86.56 96 ASN A C 1
ATOM 774 O O . ASN A 1 96 ? -4.762 -5.685 -4.995 1.00 86.56 96 ASN A O 1
ATOM 778 N N . GLU A 1 97 ? -4.338 -7.479 -3.703 1.00 87.69 97 GLU A N 1
ATOM 779 C CA . GLU A 1 97 ? -4.607 -8.521 -4.685 1.00 87.69 97 GLU A CA 1
ATOM 780 C C . GLU A 1 97 ? -5.955 -9.189 -4.386 1.00 87.69 97 GLU A C 1
ATOM 782 O O . GLU A 1 97 ? -6.292 -9.459 -3.231 1.00 87.69 97 GLU A O 1
ATOM 787 N N . ASP A 1 98 ? -6.718 -9.485 -5.438 1.00 83.31 98 ASP A N 1
ATOM 788 C CA . ASP A 1 98 ? -7.904 -10.331 -5.322 1.00 83.31 98 ASP A CA 1
ATOM 789 C C . ASP A 1 98 ? -7.494 -11.815 -5.267 1.00 83.31 98 ASP A C 1
ATOM 791 O O . ASP A 1 98 ? -6.432 -12.214 -5.748 1.00 83.31 98 ASP A O 1
ATOM 795 N N . SER A 1 99 ? -8.363 -12.660 -4.719 1.00 80.69 99 SER A N 1
ATOM 796 C CA . SER A 1 99 ? -8.169 -14.103 -4.530 1.00 80.69 99 SER A CA 1
ATOM 797 C C . SER A 1 99 ? -7.750 -14.870 -5.797 1.00 80.69 99 SER A C 1
ATOM 799 O O . SER A 1 99 ? -7.075 -15.897 -5.694 1.00 80.69 99 SER A O 1
ATOM 801 N N . GLY A 1 100 ? -8.101 -14.367 -6.986 1.00 81.94 100 GLY A N 1
ATOM 802 C CA . GLY A 1 100 ? -7.730 -14.944 -8.282 1.00 81.94 100 GLY A CA 1
ATOM 803 C C . GLY A 1 100 ? -6.576 -14.248 -9.014 1.00 81.94 100 GLY A C 1
ATOM 804 O O . GLY A 1 100 ? -6.150 -14.743 -10.055 1.00 81.94 100 GLY A O 1
ATOM 805 N N . MET A 1 101 ? -6.061 -13.120 -8.512 1.00 79.75 101 MET A N 1
ATOM 806 C CA . MET A 1 101 ? -5.127 -12.264 -9.251 1.00 79.75 101 MET A CA 1
ATOM 807 C C . MET A 1 101 ? -3.840 -12.029 -8.473 1.00 79.75 101 MET A C 1
ATOM 809 O O . MET A 1 101 ? -3.821 -11.303 -7.489 1.00 79.75 101 MET A O 1
ATOM 813 N N . LYS A 1 102 ? -2.731 -12.583 -8.972 1.00 85.50 102 LYS A N 1
ATOM 814 C CA . LYS A 1 102 ? -1.390 -12.323 -8.433 1.00 85.50 102 LYS A CA 1
ATOM 815 C C . LYS A 1 102 ? -0.646 -11.379 -9.360 1.00 85.50 102 LYS A C 1
ATOM 817 O O . LYS A 1 102 ? -0.228 -11.788 -10.445 1.00 85.50 102 LYS A O 1
ATOM 822 N N . TYR A 1 103 ? -0.409 -10.144 -8.934 1.00 83.00 103 TYR A N 1
ATOM 823 C CA . TYR A 1 103 ? 0.293 -9.145 -9.741 1.00 83.00 103 TYR A CA 1
ATOM 824 C C . TYR A 1 103 ? 1.691 -9.613 -10.134 1.00 83.00 103 TYR A C 1
ATOM 826 O O . TYR A 1 103 ? 2.110 -9.398 -11.265 1.00 83.00 103 TYR A O 1
ATOM 834 N N . SER A 1 104 ? 2.376 -10.362 -9.266 1.00 80.44 104 SER A N 1
ATOM 835 C CA . SER A 1 104 ? 3.658 -11.000 -9.603 1.00 80.44 104 SER A CA 1
ATOM 836 C C . SER A 1 104 ? 3.573 -11.922 -10.823 1.00 80.44 104 SER A C 1
ATOM 838 O O . SER A 1 104 ? 4.491 -11.940 -11.641 1.00 80.44 104 SER A O 1
ATOM 840 N N . GLN A 1 105 ? 2.477 -12.670 -10.971 1.00 83.06 105 GLN A N 1
ATOM 841 C CA . GLN A 1 105 ? 2.270 -13.549 -12.123 1.00 83.06 105 GLN A CA 1
ATOM 842 C C . GLN A 1 105 ? 1.900 -12.748 -13.370 1.00 83.06 105 GLN A C 1
ATOM 844 O O . GLN A 1 105 ? 2.432 -13.025 -14.441 1.00 83.06 105 GLN A O 1
ATOM 849 N N . VAL A 1 106 ? 1.051 -11.726 -13.226 1.00 82.19 106 VAL A N 1
ATOM 850 C CA . VAL A 1 106 ? 0.666 -10.833 -14.331 1.00 82.19 106 VAL A CA 1
ATOM 851 C C . VAL A 1 106 ? 1.888 -10.102 -14.886 1.00 82.19 106 VAL A C 1
ATOM 853 O O . VAL A 1 106 ? 2.115 -10.111 -16.091 1.00 82.19 106 VAL A O 1
ATOM 856 N N . VAL A 1 107 ? 2.723 -9.536 -14.011 1.00 79.81 107 VAL A N 1
ATOM 857 C CA . VAL A 1 107 ? 3.979 -8.870 -14.378 1.00 79.81 107 VAL A CA 1
ATOM 858 C C . VAL A 1 107 ? 4.927 -9.832 -15.093 1.00 79.81 107 VAL A C 1
ATOM 860 O O . VAL A 1 107 ? 5.478 -9.485 -16.139 1.00 79.81 107 VAL A O 1
ATOM 863 N N . ALA A 1 108 ? 5.107 -11.047 -14.567 1.00 79.75 108 ALA A N 1
ATOM 864 C CA . ALA A 1 108 ? 5.952 -12.052 -15.206 1.00 79.75 108 ALA A CA 1
ATOM 865 C C . ALA A 1 108 ? 5.416 -12.448 -16.593 1.00 79.75 108 ALA A C 1
ATOM 867 O O . ALA A 1 108 ? 6.182 -12.482 -17.554 1.00 79.75 108 ALA A O 1
ATOM 868 N N . GLY A 1 109 ? 4.107 -12.685 -16.712 1.00 80.94 109 GLY A N 1
ATOM 869 C CA . GLY A 1 109 ? 3.449 -13.014 -17.975 1.00 80.94 109 GLY A CA 1
ATOM 870 C C . GLY A 1 109 ? 3.561 -11.896 -19.009 1.00 80.94 109 GLY A C 1
ATOM 871 O O . GLY A 1 109 ? 3.926 -12.165 -20.148 1.00 80.94 109 GLY A O 1
ATOM 872 N N . ALA A 1 110 ? 3.337 -10.641 -18.611 1.00 80.38 110 ALA A N 1
ATOM 873 C CA . ALA A 1 110 ? 3.482 -9.478 -19.487 1.00 80.38 110 ALA A CA 1
ATOM 874 C C . ALA A 1 110 ? 4.930 -9.297 -19.967 1.00 80.38 110 ALA A C 1
ATOM 876 O O . ALA A 1 110 ? 5.166 -9.039 -21.145 1.00 80.38 110 ALA A O 1
ATOM 877 N N . THR A 1 111 ? 5.903 -9.493 -19.072 1.00 78.56 111 THR A N 1
ATOM 878 C CA . THR A 1 111 ? 7.334 -9.431 -19.406 1.00 78.56 111 THR A CA 1
ATOM 879 C C . THR A 1 111 ? 7.705 -10.507 -20.433 1.00 78.56 111 THR A C 1
ATOM 881 O O . THR A 1 111 ? 8.383 -10.211 -21.415 1.00 78.56 111 THR A O 1
ATOM 884 N N . LEU A 1 112 ? 7.217 -11.740 -20.237 1.00 75.12 112 LEU A N 1
ATOM 885 C CA . LEU A 1 112 ? 7.429 -12.863 -21.156 1.00 75.12 112 LEU A CA 1
ATOM 886 C C . LEU A 1 112 ? 6.758 -12.630 -22.515 1.00 75.12 112 LEU A C 1
ATOM 888 O O . LEU A 1 112 ? 7.413 -12.773 -23.543 1.00 75.12 112 LEU A O 1
ATOM 892 N N . ALA A 1 113 ? 5.480 -12.247 -22.526 1.00 80.12 113 ALA A N 1
ATOM 893 C CA . ALA A 1 113 ? 4.716 -12.015 -23.751 1.00 80.12 113 ALA A CA 1
ATOM 894 C C . ALA A 1 113 ? 5.258 -10.829 -24.563 1.00 80.12 113 ALA A C 1
ATOM 896 O O . ALA A 1 113 ? 5.263 -10.872 -25.789 1.00 80.12 113 ALA A O 1
ATOM 897 N N . GLY A 1 114 ? 5.741 -9.784 -23.887 1.00 78.88 114 GLY A N 1
ATOM 898 C CA . GLY A 1 114 ? 6.343 -8.616 -24.527 1.00 78.88 114 GLY A CA 1
ATOM 899 C C . GLY A 1 114 ? 7.805 -8.803 -24.941 1.00 78.88 114 GLY A C 1
ATOM 900 O O . GLY A 1 114 ? 8.380 -7.881 -25.513 1.00 78.88 114 GLY A O 1
ATOM 901 N N . GLY A 1 115 ? 8.436 -9.940 -24.618 1.00 78.81 115 GLY A N 1
ATOM 902 C CA . GLY A 1 115 ? 9.863 -10.164 -24.875 1.00 78.81 115 GLY A CA 1
ATOM 903 C C . GLY A 1 115 ? 10.782 -9.172 -24.151 1.00 78.81 115 GLY A C 1
ATOM 904 O O . GLY A 1 115 ? 11.920 -8.955 -24.568 1.00 78.81 115 GLY A O 1
ATOM 905 N N . VAL A 1 116 ? 10.301 -8.535 -23.080 1.00 78.69 116 VAL A N 1
ATOM 906 C CA . VAL A 1 116 ? 11.064 -7.519 -22.353 1.00 78.69 116 VAL A CA 1
ATOM 907 C C . VAL A 1 116 ? 12.031 -8.220 -21.411 1.00 78.69 116 VAL A C 1
ATOM 909 O O . VAL A 1 116 ? 11.659 -9.107 -20.646 1.00 78.69 116 VAL A O 1
ATOM 912 N N . TYR A 1 117 ? 13.297 -7.815 -21.427 1.00 77.06 117 TYR A N 1
ATOM 913 C CA . TYR A 1 117 ? 14.259 -8.362 -20.483 1.00 77.06 117 TYR A CA 1
ATOM 914 C C . TYR A 1 117 ? 13.896 -7.952 -19.049 1.00 77.06 117 TYR A C 1
ATOM 916 O O . TYR A 1 117 ? 13.551 -6.796 -18.792 1.00 77.06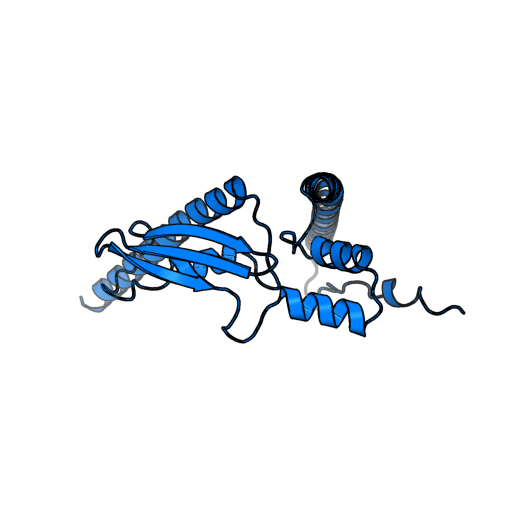 117 TYR A O 1
ATOM 924 N N . ARG A 1 118 ? 14.029 -8.888 -18.098 1.00 72.06 118 ARG A N 1
ATOM 925 C CA . ARG A 1 118 ? 13.680 -8.682 -16.682 1.00 72.06 118 ARG A CA 1
ATOM 926 C C . ARG A 1 118 ? 14.218 -7.359 -16.141 1.00 72.06 118 ARG A C 1
ATOM 928 O O . ARG A 1 118 ? 13.460 -6.609 -15.539 1.00 72.06 118 ARG A O 1
ATOM 935 N N . ASN A 1 119 ? 15.494 -7.053 -16.376 1.00 71.19 119 ASN A N 1
ATOM 936 C CA . ASN A 1 119 ? 16.098 -5.843 -15.817 1.00 71.19 119 ASN A CA 1
ATOM 937 C C . ASN A 1 119 ? 15.501 -4.570 -16.434 1.00 71.19 119 ASN A C 1
ATOM 939 O O . ASN A 1 119 ? 15.315 -3.594 -15.722 1.00 71.19 119 ASN A O 1
ATOM 943 N N . SER A 1 120 ? 15.153 -4.582 -17.725 1.00 74.06 120 SER A N 1
ATOM 944 C CA . SER A 1 120 ? 14.519 -3.437 -18.387 1.00 74.06 120 SER A CA 1
ATOM 945 C C . SER A 1 120 ? 13.137 -3.150 -17.804 1.00 74.06 120 SER A C 1
ATOM 947 O O . SER A 1 120 ? 12.813 -1.998 -17.528 1.00 74.06 120 SER A O 1
ATOM 949 N N . PHE A 1 121 ? 12.347 -4.196 -17.549 1.00 77.75 121 PHE A N 1
ATOM 950 C CA . PHE A 1 121 ? 11.033 -4.040 -16.929 1.00 77.75 121 PHE A CA 1
ATOM 951 C C . PHE A 1 121 ? 11.135 -3.603 -15.461 1.00 77.75 121 PHE A C 1
ATOM 953 O O . PHE A 1 121 ? 10.397 -2.727 -15.019 1.00 77.75 121 PHE A O 1
ATOM 960 N N . GLN A 1 122 ? 12.098 -4.157 -14.717 1.00 72.88 122 GLN A N 1
ATOM 961 C CA . GLN A 1 122 ? 12.371 -3.745 -13.339 1.00 72.88 122 GLN A CA 1
ATOM 962 C C . GLN A 1 122 ? 12.778 -2.270 -13.247 1.00 72.88 122 GLN A C 1
ATOM 964 O O . GLN A 1 122 ? 12.300 -1.551 -12.368 1.00 72.88 122 GLN A O 1
ATOM 969 N N . THR A 1 123 ? 13.621 -1.803 -14.173 1.00 72.81 123 THR A N 1
ATOM 970 C CA . THR A 1 123 ? 13.975 -0.387 -14.295 1.00 72.81 123 THR A CA 1
ATOM 971 C C . THR A 1 123 ? 12.741 0.464 -14.571 1.00 72.81 123 THR A C 1
ATOM 973 O O . THR A 1 123 ? 12.506 1.412 -13.835 1.00 72.81 123 THR A O 1
ATOM 976 N N . ALA A 1 124 ? 11.908 0.093 -15.548 1.00 76.62 124 ALA A N 1
ATOM 977 C CA . ALA A 1 124 ? 10.698 0.847 -15.879 1.00 76.62 124 ALA A CA 1
ATOM 978 C C . ALA A 1 124 ? 9.733 0.970 -14.686 1.00 76.62 124 ALA A C 1
ATOM 980 O O . ALA A 1 124 ? 9.274 2.065 -14.369 1.00 76.62 124 ALA A O 1
ATOM 981 N N . LEU A 1 125 ? 9.475 -0.137 -13.984 1.00 77.75 125 LEU A N 1
ATOM 982 C CA . LEU A 1 125 ? 8.654 -0.144 -12.774 1.00 77.75 125 LEU A CA 1
ATOM 983 C C . LEU A 1 125 ? 9.254 0.741 -11.668 1.00 77.75 125 LEU A C 1
ATOM 985 O O . LEU A 1 125 ? 8.529 1.477 -11.004 1.00 77.75 125 LEU A O 1
ATOM 989 N N . ALA A 1 126 ? 10.573 0.711 -11.485 1.00 72.19 126 ALA A N 1
ATOM 990 C CA . ALA A 1 126 ? 11.229 1.536 -10.479 1.00 72.19 126 ALA A CA 1
ATOM 991 C C . ALA A 1 126 ? 11.185 3.031 -10.846 1.00 72.19 126 ALA A C 1
ATOM 993 O O . ALA A 1 126 ? 10.952 3.856 -9.966 1.00 72.19 126 ALA A O 1
ATOM 994 N N . THR A 1 127 ? 11.312 3.379 -12.132 1.00 68.50 127 THR A N 1
ATOM 995 C CA . THR A 1 127 ? 11.150 4.755 -12.632 1.00 68.50 127 THR A CA 1
ATOM 996 C C . THR A 1 127 ? 9.771 5.328 -12.307 1.00 68.50 127 THR A C 1
ATOM 998 O O . THR A 1 127 ? 9.675 6.490 -11.931 1.00 68.50 127 THR A O 1
ATOM 1001 N N . ILE A 1 128 ? 8.708 4.522 -12.380 1.00 70.81 128 ILE A N 1
ATOM 1002 C CA . ILE A 1 128 ? 7.349 4.951 -11.999 1.00 70.81 128 ILE A CA 1
ATOM 1003 C C . ILE A 1 128 ? 7.064 4.802 -10.491 1.00 70.81 128 ILE A C 1
ATOM 1005 O O . ILE A 1 128 ? 5.912 4.851 -10.064 1.00 70.81 128 ILE A O 1
ATOM 1009 N N . GLY A 1 129 ? 8.099 4.598 -9.667 1.00 67.06 129 GLY A N 1
ATOM 1010 C CA . GLY A 1 129 ? 7.991 4.537 -8.207 1.00 67.06 129 GLY A CA 1
ATOM 1011 C C . GLY A 1 129 ? 7.494 3.202 -7.645 1.00 67.06 129 GLY A C 1
ATOM 1012 O O . GLY A 1 129 ? 7.200 3.116 -6.451 1.00 67.06 129 GLY A O 1
ATOM 1013 N N . VAL A 1 130 ? 7.410 2.150 -8.466 1.00 72.06 130 VAL A N 1
ATOM 1014 C CA . VAL A 1 130 ? 7.066 0.796 -8.017 1.00 72.06 130 VAL A CA 1
ATOM 1015 C C . VAL A 1 130 ? 8.340 0.080 -7.572 1.00 72.06 130 VAL A C 1
ATOM 1017 O O . VAL A 1 130 ? 9.061 -0.495 -8.389 1.00 72.06 130 VAL A O 1
ATOM 1020 N N . THR A 1 131 ? 8.656 0.134 -6.278 1.00 59.47 131 THR A N 1
ATOM 1021 C CA . THR A 1 131 ? 9.983 -0.264 -5.766 1.00 59.47 131 THR A CA 1
ATOM 1022 C C . THR A 1 131 ? 10.013 -1.618 -5.062 1.00 59.47 131 THR A C 1
ATOM 1024 O O . THR A 1 131 ? 11.085 -2.215 -4.958 1.00 59.47 131 THR A O 1
ATOM 1027 N N . ASN A 1 132 ? 8.869 -2.162 -4.630 1.00 60.66 132 ASN A N 1
ATOM 1028 C CA . ASN A 1 132 ? 8.825 -3.467 -3.959 1.00 60.66 132 ASN A CA 1
ATOM 1029 C C . ASN A 1 132 ? 8.757 -4.623 -4.967 1.00 60.66 132 ASN A C 1
ATOM 1031 O O . ASN A 1 132 ? 7.797 -5.383 -5.058 1.00 60.66 132 ASN A O 1
ATOM 1035 N N . GLN A 1 133 ? 9.785 -4.693 -5.801 1.00 56.25 133 GLN A N 1
ATOM 1036 C CA . GLN A 1 133 ? 9.963 -5.746 -6.787 1.00 56.25 133 GLN A CA 1
ATOM 1037 C C . GLN A 1 133 ? 10.789 -6.884 -6.174 1.00 56.25 133 GLN A C 1
ATOM 1039 O O . GLN A 1 133 ? 11.580 -6.663 -5.258 1.00 56.25 133 GLN A O 1
ATOM 1044 N N . CYS A 1 134 ? 10.662 -8.106 -6.703 1.00 53.94 134 CYS A N 1
ATOM 1045 C CA . CYS A 1 134 ? 11.453 -9.281 -6.302 1.00 53.94 134 CYS A CA 1
ATOM 1046 C C . CYS A 1 134 ? 12.953 -9.136 -6.661 1.00 53.94 134 CYS A C 1
ATOM 1048 O O . CYS A 1 134 ? 13.483 -9.836 -7.533 1.00 53.94 134 CYS A O 1
ATOM 1050 N N . CYS A 1 135 ? 13.640 -8.206 -6.008 1.00 52.41 135 CYS A N 1
ATOM 1051 C CA . CYS A 1 135 ? 15.029 -7.831 -6.216 1.00 52.41 135 CYS A CA 1
ATOM 1052 C C . CYS A 1 135 ? 15.883 -8.294 -5.032 1.00 52.41 135 CYS A C 1
ATOM 1054 O O . CYS A 1 135 ? 15.465 -8.208 -3.879 1.00 52.41 135 CYS A O 1
ATOM 1056 N N . LYS A 1 136 ? 17.121 -8.742 -5.284 1.00 53.47 136 LYS A N 1
ATOM 1057 C CA . LYS A 1 136 ? 18.093 -8.959 -4.198 1.00 53.47 136 LYS A CA 1
ATOM 1058 C C . LYS A 1 136 ? 18.324 -7.632 -3.461 1.00 53.47 136 LYS A C 1
ATOM 1060 O O . LYS A 1 136 ? 18.465 -6.598 -4.107 1.00 53.47 136 LYS A O 1
ATOM 1065 N N . LYS A 1 137 ? 18.457 -7.674 -2.132 1.00 53.94 137 LYS A N 1
ATOM 1066 C CA . LYS A 1 137 ? 18.638 -6.495 -1.259 1.00 53.94 137 LYS A CA 1
ATOM 1067 C C . LYS A 1 137 ? 19.752 -5.536 -1.722 1.00 53.94 137 LYS A C 1
ATOM 1069 O O . LYS A 1 137 ? 19.593 -4.326 -1.659 1.00 53.94 137 LYS A O 1
ATOM 1074 N N . SER A 1 138 ? 20.847 -6.067 -2.273 1.00 48.94 138 SER A N 1
ATOM 1075 C CA . SER A 1 138 ? 21.935 -5.259 -2.852 1.00 48.94 138 SER A CA 1
ATOM 1076 C C . SER A 1 138 ? 21.523 -4.491 -4.118 1.00 48.94 138 SER A C 1
ATOM 1078 O O . SER A 1 138 ? 21.895 -3.333 -4.268 1.00 48.94 138 SER A O 1
ATOM 1080 N N . TYR A 1 139 ? 20.710 -5.092 -4.992 1.00 54.03 139 TYR A N 1
ATOM 1081 C CA . TYR A 1 139 ? 20.200 -4.437 -6.200 1.00 54.03 139 TYR A CA 1
ATOM 1082 C C . TYR A 1 139 ? 19.219 -3.310 -5.851 1.00 54.03 139 TYR A C 1
ATOM 1084 O O . TYR A 1 139 ? 19.289 -2.240 -6.445 1.00 54.03 139 TYR A O 1
ATOM 1092 N N . PHE A 1 140 ? 18.380 -3.516 -4.829 1.00 59.16 140 PHE A N 1
ATOM 1093 C CA . PHE A 1 140 ? 17.498 -2.477 -4.287 1.00 59.16 140 PHE A CA 1
ATOM 1094 C C . PHE A 1 140 ? 18.288 -1.289 -3.722 1.00 59.16 140 PHE A C 1
ATOM 1096 O O . PHE A 1 140 ? 17.997 -0.148 -4.062 1.00 59.16 140 PHE A O 1
ATOM 1103 N N . ASN A 1 141 ? 19.338 -1.539 -2.931 1.00 63.59 141 ASN A N 1
ATOM 1104 C CA . ASN A 1 141 ? 20.162 -0.464 -2.367 1.00 63.59 141 ASN A CA 1
ATOM 1105 C C . ASN A 1 141 ? 20.863 0.368 -3.455 1.00 63.59 141 ASN A C 1
ATOM 1107 O O . ASN A 1 141 ? 20.898 1.594 -3.371 1.00 63.59 141 ASN A O 1
ATOM 1111 N N . CYS A 1 142 ? 21.396 -0.282 -4.495 1.00 59.88 142 CYS A N 1
ATOM 1112 C CA . CYS A 1 142 ? 22.005 0.418 -5.629 1.00 59.88 142 CYS A CA 1
ATOM 1113 C C . CYS A 1 142 ? 20.969 1.208 -6.442 1.00 59.88 142 CYS A C 1
ATOM 1115 O O . CYS A 1 142 ? 21.241 2.345 -6.823 1.00 59.88 142 CYS A O 1
ATOM 1117 N N . GLN A 1 143 ? 19.779 0.640 -6.666 1.00 58.34 143 GLN A N 1
ATOM 1118 C CA . GLN A 1 143 ? 18.673 1.345 -7.313 1.00 58.34 143 GLN A CA 1
ATOM 1119 C C . GLN A 1 143 ? 18.235 2.571 -6.510 1.00 58.34 143 GLN A C 1
ATOM 1121 O O . GLN A 1 143 ? 18.143 3.648 -7.082 1.00 58.34 143 GLN A O 1
ATOM 1126 N N . ALA A 1 144 ? 18.019 2.446 -5.199 1.00 63.69 144 ALA A N 1
ATOM 1127 C CA . ALA A 1 144 ? 17.634 3.567 -4.344 1.00 63.69 144 ALA A CA 1
ATOM 1128 C C . ALA A 1 144 ? 18.649 4.721 -4.422 1.00 63.69 144 ALA A C 1
ATOM 1130 O O . ALA A 1 144 ? 18.259 5.885 -4.497 1.00 63.69 144 ALA A O 1
ATOM 1131 N N . CYS A 1 145 ? 19.945 4.396 -4.476 1.00 65.19 145 CYS A N 1
ATOM 1132 C CA . CYS A 1 145 ? 21.012 5.384 -4.615 1.00 65.19 145 CYS A CA 1
ATOM 1133 C C . CYS A 1 145 ? 20.979 6.091 -5.983 1.00 65.19 145 CYS A C 1
ATOM 1135 O O . CYS A 1 145 ? 21.029 7.316 -6.042 1.00 65.19 145 CYS A O 1
ATOM 1137 N N . MET A 1 146 ? 20.826 5.341 -7.082 1.00 64.94 146 MET A N 1
ATOM 1138 C CA . MET A 1 146 ? 20.741 5.914 -8.435 1.00 64.94 146 MET A CA 1
ATOM 1139 C C . MET A 1 146 ? 19.456 6.722 -8.659 1.00 64.94 146 MET A C 1
ATOM 1141 O O . MET A 1 146 ? 19.501 7.820 -9.213 1.00 64.94 146 MET A O 1
ATOM 1145 N N . TYR A 1 147 ? 18.305 6.203 -8.226 1.00 64.88 147 TYR A N 1
ATOM 1146 C CA . TYR A 1 147 ? 17.019 6.862 -8.440 1.00 64.88 147 TYR A CA 1
ATOM 1147 C C . TYR A 1 147 ? 16.852 8.107 -7.597 1.00 64.88 147 TYR A C 1
ATOM 1149 O O . TYR A 1 147 ? 1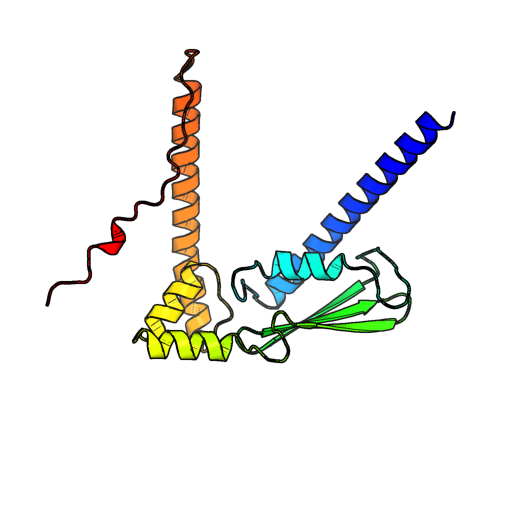6.192 9.025 -8.064 1.00 64.88 147 TYR A O 1
ATOM 1157 N N . LYS A 1 148 ? 17.459 8.185 -6.407 1.00 71.19 148 LYS A N 1
ATOM 1158 C CA . LYS A 1 148 ? 17.418 9.411 -5.610 1.00 71.19 148 LYS A CA 1
ATOM 1159 C C . LYS A 1 148 ? 17.925 10.603 -6.419 1.00 71.19 148 LYS A C 1
ATOM 1161 O O . LYS A 1 148 ? 17.199 11.574 -6.571 1.00 71.19 148 LYS A O 1
ATOM 1166 N N . SER A 1 149 ? 19.094 10.480 -7.045 1.00 71.25 149 SER A N 1
ATOM 1167 C CA . SER A 1 149 ? 19.642 11.545 -7.892 1.00 71.25 149 SER A CA 1
ATOM 1168 C C . SER A 1 149 ? 18.757 11.870 -9.097 1.00 71.25 149 SER A C 1
ATOM 1170 O O . SER A 1 149 ? 18.621 13.039 -9.441 1.00 71.25 149 SER A O 1
ATOM 1172 N N . ILE A 1 150 ? 18.136 10.865 -9.724 1.00 69.62 150 ILE A N 1
ATOM 1173 C CA . ILE A 1 150 ? 17.219 11.068 -10.860 1.00 69.62 150 ILE A CA 1
ATOM 1174 C C . ILE A 1 150 ? 15.939 11.784 -10.411 1.00 69.62 150 ILE A C 1
ATOM 1176 O O . ILE A 1 150 ? 15.516 12.731 -11.063 1.00 69.62 150 ILE A O 1
ATOM 1180 N N . ILE A 1 151 ? 15.334 11.353 -9.301 1.00 69.50 151 ILE A N 1
ATOM 1181 C CA . ILE A 1 151 ? 14.121 11.948 -8.727 1.00 69.50 151 ILE A CA 1
ATOM 1182 C C . ILE A 1 151 ? 14.399 13.382 -8.289 1.00 69.50 151 ILE A C 1
ATOM 1184 O O . ILE A 1 151 ? 13.614 14.268 -8.609 1.00 69.50 151 ILE A O 1
ATOM 1188 N N . ASP A 1 152 ? 15.504 13.613 -7.583 1.00 76.44 152 ASP A N 1
ATOM 1189 C CA . ASP A 1 152 ? 15.889 14.941 -7.113 1.00 76.44 152 ASP A CA 1
ATOM 1190 C C . ASP A 1 152 ? 16.152 15.866 -8.310 1.00 76.44 152 ASP A C 1
ATOM 1192 O O . ASP A 1 152 ? 15.635 16.977 -8.348 1.00 76.44 152 ASP A O 1
ATOM 1196 N N . SER A 1 153 ? 16.835 15.370 -9.349 1.00 74.25 153 SER A N 1
ATOM 1197 C CA . SER A 1 153 ? 17.046 16.125 -10.593 1.00 74.25 153 SER A CA 1
ATOM 1198 C C . SER A 1 153 ? 15.730 16.433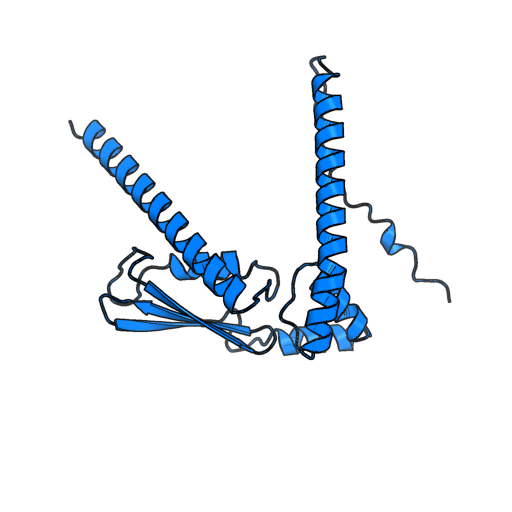 -11.309 1.00 74.25 153 SER A C 1
ATOM 1200 O O . SER A 1 153 ? 15.527 17.560 -11.746 1.00 74.25 153 SER A O 1
ATOM 1202 N N . ALA A 1 154 ? 14.809 15.468 -11.395 1.00 70.00 154 ALA A N 1
ATOM 1203 C CA . ALA A 1 154 ? 13.492 15.674 -11.994 1.00 70.00 154 ALA A CA 1
ATOM 1204 C C . ALA A 1 154 ? 12.659 16.696 -11.205 1.00 70.00 154 ALA A C 1
ATOM 1206 O O . ALA A 1 154 ? 12.035 17.563 -11.809 1.00 70.00 154 ALA A O 1
ATOM 1207 N N . LYS A 1 155 ? 12.681 16.635 -9.866 1.00 74.62 155 LYS A N 1
ATOM 1208 C CA . LYS A 1 155 ? 12.037 17.633 -9.001 1.00 74.62 155 LYS A CA 1
ATOM 1209 C C . LYS A 1 155 ? 12.623 19.018 -9.232 1.00 74.62 155 LYS A C 1
ATOM 1211 O O . LYS A 1 155 ? 11.859 19.935 -9.496 1.00 74.62 155 LYS A O 1
ATOM 1216 N N . SER A 1 156 ? 13.949 19.152 -9.218 1.00 78.81 156 SER A N 1
ATOM 1217 C CA . SER A 1 156 ? 14.618 20.429 -9.477 1.00 78.81 156 SER A CA 1
ATOM 1218 C C . SER A 1 156 ? 14.319 20.968 -10.875 1.00 78.81 156 SER A C 1
ATOM 1220 O O . SER A 1 156 ? 14.105 22.165 -11.022 1.00 78.81 156 SER A O 1
ATOM 1222 N N . SER A 1 157 ? 14.245 20.114 -11.900 1.00 76.94 157 SER A N 1
ATOM 1223 C CA . SER A 1 157 ? 13.824 20.533 -13.242 1.00 76.94 157 SER A CA 1
ATOM 1224 C C . SER A 1 157 ? 12.372 21.008 -13.268 1.00 76.94 157 SER A C 1
ATOM 1226 O O . SER A 1 157 ? 12.090 22.049 -13.851 1.00 76.94 157 SER A O 1
ATOM 1228 N N . CYS A 1 158 ? 11.453 20.291 -12.616 1.00 73.25 158 CYS A N 1
ATOM 1229 C CA . CYS A 1 158 ? 10.056 20.713 -12.506 1.00 73.25 158 CYS A CA 1
ATOM 1230 C C . CYS A 1 158 ? 9.913 22.032 -11.736 1.00 73.25 158 CYS A C 1
ATOM 1232 O O . CYS A 1 158 ? 9.145 22.891 -12.155 1.00 73.25 158 CYS A O 1
ATOM 1234 N N . GLU A 1 159 ? 10.648 22.204 -10.636 1.00 80.81 159 GLU A N 1
ATOM 1235 C CA . GLU A 1 159 ? 10.673 23.443 -9.854 1.00 80.81 159 GLU A CA 1
ATOM 1236 C C . GLU A 1 159 ? 11.239 24.603 -10.675 1.00 80.81 159 GLU A C 1
ATOM 1238 O O . GLU A 1 159 ? 10.628 25.664 -10.715 1.00 80.81 159 GLU A O 1
ATOM 1243 N N . ALA A 1 160 ? 12.349 24.399 -11.390 1.00 82.44 160 ALA A N 1
ATOM 1244 C CA . ALA A 1 160 ? 12.935 25.416 -12.260 1.00 82.44 160 ALA A CA 1
ATOM 1245 C C . ALA A 1 160 ? 11.956 25.864 -13.355 1.00 82.44 160 ALA A C 1
ATOM 1247 O O . ALA A 1 160 ? 11.741 27.060 -13.524 1.00 82.44 160 ALA A O 1
ATOM 1248 N N . ILE A 1 161 ? 11.304 24.913 -14.033 1.00 80.81 161 ILE A N 1
ATOM 1249 C CA . ILE A 1 161 ? 10.278 25.206 -15.045 1.00 80.81 161 ILE A CA 1
ATOM 1250 C C . ILE A 1 161 ? 9.083 25.930 -14.414 1.00 80.81 161 ILE A C 1
ATOM 1252 O O . ILE A 1 161 ? 8.534 26.854 -15.008 1.00 80.81 161 ILE A O 1
ATOM 1256 N N . LEU A 1 162 ? 8.665 25.530 -13.209 1.00 75.44 162 LEU A N 1
ATOM 1257 C CA . LEU A 1 162 ? 7.571 26.184 -12.496 1.00 75.44 162 LEU A CA 1
ATOM 1258 C C . LEU A 1 162 ? 7.913 27.642 -12.165 1.00 75.44 162 LEU A C 1
ATOM 1260 O O . LEU A 1 162 ? 7.073 28.510 -12.380 1.00 75.44 162 LEU A O 1
ATOM 1264 N N . TYR A 1 163 ? 9.124 27.918 -11.677 1.00 81.06 163 TYR A N 1
ATOM 1265 C CA . TYR A 1 163 ? 9.573 29.280 -11.387 1.00 81.06 163 TYR A CA 1
ATOM 1266 C C . TYR A 1 163 ? 9.724 30.119 -12.656 1.00 81.06 163 TYR A C 1
ATOM 1268 O O . TYR A 1 163 ? 9.231 31.239 -12.689 1.00 81.06 163 TYR A O 1
ATOM 1276 N N . GLU A 1 164 ? 10.287 29.561 -13.728 1.00 80.69 164 GLU A N 1
ATOM 1277 C CA . GLU A 1 164 ? 10.378 30.236 -15.028 1.00 80.69 164 GLU A CA 1
ATOM 1278 C C . GLU A 1 164 ? 8.983 30.583 -15.578 1.00 80.69 164 GLU A C 1
ATOM 1280 O O . GLU A 1 164 ? 8.745 31.688 -16.067 1.00 80.69 164 GLU A O 1
ATOM 1285 N N . LEU A 1 165 ? 8.010 29.678 -15.427 1.00 75.25 165 LEU A N 1
ATOM 1286 C CA . LEU A 1 165 ? 6.615 29.946 -15.772 1.00 75.25 165 LEU A CA 1
ATOM 1287 C C . LEU A 1 165 ? 5.998 31.035 -14.893 1.00 75.25 165 LEU A C 1
ATOM 1289 O O . LEU A 1 165 ? 5.282 31.884 -15.417 1.00 75.25 165 LEU A O 1
ATOM 1293 N N . LEU A 1 166 ? 6.245 31.028 -13.582 1.00 75.31 166 LEU A N 1
ATOM 1294 C CA . LEU A 1 166 ? 5.746 32.063 -12.672 1.00 75.31 166 LEU A CA 1
ATOM 1295 C C . LEU A 1 166 ? 6.330 33.440 -13.023 1.00 75.31 166 LEU A C 1
ATOM 1297 O O . LEU A 1 166 ? 5.555 34.386 -13.155 1.00 75.31 166 LEU A O 1
ATOM 1301 N N . ASP A 1 167 ? 7.630 33.533 -13.309 1.00 77.94 167 ASP A N 1
ATOM 1302 C CA . ASP A 1 167 ? 8.297 34.763 -13.760 1.00 77.94 167 ASP A CA 1
ATOM 1303 C C . ASP A 1 167 ? 7.737 35.248 -15.109 1.00 77.94 167 ASP A C 1
ATOM 1305 O O . ASP A 1 167 ? 7.487 36.441 -15.320 1.00 77.94 167 ASP A O 1
ATOM 1309 N N . HIS A 1 168 ? 7.458 34.327 -16.038 1.00 74.25 168 HIS A N 1
ATOM 1310 C CA . HIS A 1 168 ? 6.777 34.645 -17.294 1.00 74.25 168 HIS A CA 1
ATOM 1311 C C . HIS A 1 168 ? 5.328 35.105 -17.090 1.00 74.25 168 HIS A C 1
ATOM 1313 O O . HIS A 1 168 ? 4.836 35.948 -17.839 1.00 74.25 168 HIS A O 1
ATOM 1319 N N . LEU A 1 169 ? 4.611 34.568 -16.103 1.00 66.12 169 LEU A N 1
ATOM 1320 C CA . LEU A 1 169 ? 3.246 34.984 -15.777 1.00 66.12 169 LEU A CA 1
ATOM 1321 C C . LEU A 1 169 ? 3.215 36.354 -15.085 1.00 66.12 169 LEU A C 1
ATOM 1323 O O . LEU A 1 169 ? 2.319 37.149 -15.374 1.00 66.12 169 LEU A O 1
ATOM 1327 N N . GLU A 1 170 ? 4.192 36.638 -14.227 1.00 64.69 170 GLU A N 1
ATOM 1328 C CA . GLU A 1 170 ? 4.343 37.903 -13.505 1.00 64.69 170 GLU A CA 1
ATOM 1329 C C . GLU A 1 170 ? 4.803 39.036 -14.440 1.00 64.69 170 GLU A C 1
ATOM 1331 O O . GLU A 1 170 ? 4.242 40.132 -14.411 1.00 64.69 170 GLU A O 1
ATOM 1336 N N . SER A 1 171 ? 5.718 38.747 -15.374 1.00 63.16 171 SER A N 1
ATOM 1337 C CA . SER A 1 171 ? 6.135 39.685 -16.432 1.00 63.16 171 SER A CA 1
ATOM 1338 C C . SER A 1 171 ? 5.083 39.902 -17.529 1.00 63.16 171 SER A C 1
ATOM 1340 O O . SER A 1 171 ? 5.042 40.970 -18.141 1.00 63.16 171 SER A O 1
ATOM 1342 N N . ALA A 1 172 ? 4.189 38.936 -17.767 1.00 60.66 172 ALA A N 1
ATOM 1343 C CA . ALA A 1 172 ? 3.128 39.023 -18.772 1.00 60.66 172 ALA A CA 1
ATOM 1344 C C . ALA A 1 172 ? 1.807 39.601 -18.231 1.00 60.66 172 ALA A C 1
ATOM 1346 O O . ALA A 1 172 ? 0.735 39.117 -18.607 1.00 60.66 172 ALA A O 1
ATOM 1347 N N . HIS A 1 173 ? 1.853 40.637 -17.382 1.00 53.62 173 HIS A N 1
ATOM 1348 C CA . HIS A 1 173 ? 0.698 41.496 -17.089 1.00 53.62 173 HIS A CA 1
ATOM 1349 C C . HIS A 1 173 ? 0.136 42.128 -18.382 1.00 53.62 173 HIS A C 1
ATOM 1351 O O . HIS A 1 173 ? 0.418 43.272 -18.725 1.00 53.62 173 HIS A O 1
ATOM 1357 N N . LEU A 1 174 ? -0.693 41.375 -19.104 1.00 50.06 174 LEU A N 1
ATOM 1358 C CA . LEU A 1 174 ? -1.649 41.868 -20.086 1.00 50.06 174 LEU A CA 1
ATOM 1359 C C . LEU A 1 174 ? -2.877 40.943 -20.090 1.00 50.06 174 LEU A C 1
ATOM 1361 O O . LEU A 1 174 ? -2.733 39.719 -20.161 1.00 50.06 174 LEU A O 1
ATOM 1365 N N . PRO A 1 175 ? -4.092 41.508 -19.982 1.00 53.62 175 PRO A N 1
ATOM 1366 C CA . PRO A 1 175 ? -5.323 40.740 -19.977 1.00 53.62 175 PRO A CA 1
ATOM 1367 C C . PRO A 1 175 ? -5.603 40.190 -21.380 1.00 53.62 175 PRO A C 1
ATOM 1369 O O . PRO A 1 175 ? -5.302 40.849 -22.372 1.00 53.62 175 PRO A O 1
ATOM 1372 N N . SER A 1 176 ? -6.276 39.036 -21.440 1.00 51.88 176 SER A N 1
ATOM 1373 C CA . SER A 1 176 ? -6.991 38.481 -22.609 1.00 51.88 176 SER A CA 1
ATOM 1374 C C . SER A 1 176 ? -6.298 37.484 -23.551 1.00 51.88 176 SER A C 1
ATOM 1376 O O . SER A 1 176 ? -6.601 37.479 -24.737 1.00 51.88 176 SER A O 1
ATOM 1378 N N . GLN A 1 177 ? -5.503 36.530 -23.057 1.00 50.66 177 GLN A N 1
ATOM 1379 C CA . GLN A 1 177 ? -5.416 35.232 -23.752 1.00 50.66 177 GLN A CA 1
ATOM 1380 C C . GLN A 1 177 ? -5.457 34.068 -22.764 1.00 50.66 177 GLN A C 1
ATOM 1382 O O . GLN A 1 177 ? -4.726 34.039 -21.776 1.00 50.66 177 GLN A O 1
ATOM 1387 N N . GLU A 1 178 ? -6.364 33.130 -23.029 1.00 51.09 178 GLU A N 1
ATOM 1388 C CA . GLU A 1 178 ? -6.540 31.888 -22.286 1.00 51.09 178 GLU A CA 1
ATOM 1389 C C . GLU A 1 178 ? -5.258 31.052 -22.428 1.00 51.09 178 GLU A C 1
ATOM 1391 O O . GLU A 1 178 ? -4.946 30.524 -23.496 1.00 51.09 178 GLU A O 1
ATOM 1396 N N . LYS A 1 179 ? -4.446 31.014 -21.365 1.00 55.19 179 LYS A N 1
ATOM 1397 C CA . LYS A 1 179 ? -3.162 30.306 -21.362 1.00 55.19 179 LYS A CA 1
ATOM 1398 C C . LYS A 1 179 ? -3.419 28.816 -21.162 1.00 55.19 179 LYS A C 1
ATOM 1400 O O . LYS A 1 179 ? -3.558 28.343 -20.037 1.00 55.19 179 LYS A O 1
ATOM 1405 N N . VAL A 1 180 ? -3.482 28.074 -22.264 1.00 52.72 180 VAL A N 1
ATOM 1406 C CA . VAL A 1 180 ? -3.419 26.610 -22.238 1.00 52.72 180 VAL A CA 1
ATOM 1407 C C . VAL A 1 180 ? -2.012 26.217 -21.791 1.00 52.72 180 VAL A C 1
ATOM 1409 O O . VAL A 1 180 ? -1.046 26.487 -22.496 1.00 52.72 180 VAL A O 1
ATOM 1412 N N . LEU A 1 181 ? -1.899 25.606 -20.610 1.00 46.84 181 LEU A N 1
ATOM 1413 C CA . LEU A 1 181 ? -0.665 25.000 -20.106 1.00 46.84 181 LEU A CA 1
ATOM 1414 C C . LEU A 1 181 ? -0.303 23.794 -20.988 1.00 46.84 181 LEU A C 1
ATOM 1416 O O . LEU A 1 181 ? -1.019 22.789 -20.936 1.00 46.84 181 LEU A O 1
ATOM 1420 N N . PRO A 1 182 ? 0.797 23.821 -21.761 1.00 46.22 182 PRO A N 1
ATOM 1421 C CA . PRO A 1 182 ? 1.262 22.638 -22.457 1.00 46.22 182 PRO A CA 1
ATOM 1422 C C . PRO A 1 182 ? 2.073 21.795 -21.468 1.00 46.22 182 PRO A C 1
ATOM 1424 O O . PRO A 1 182 ? 3.291 21.702 -21.564 1.00 46.22 182 PRO A O 1
ATOM 1427 N N . ILE A 1 183 ? 1.413 21.176 -20.485 1.00 43.53 183 ILE A N 1
ATOM 1428 C CA . ILE A 1 183 ? 2.034 20.064 -19.754 1.00 43.53 183 ILE A CA 1
ATOM 1429 C C . ILE A 1 183 ? 1.824 18.822 -20.619 1.00 43.53 183 ILE A C 1
ATOM 1431 O O . ILE A 1 183 ? 0.894 18.042 -20.427 1.00 43.53 183 ILE A O 1
ATOM 1435 N N . GLY A 1 184 ? 2.664 18.694 -21.642 1.00 42.28 184 GLY A N 1
ATOM 1436 C CA . GLY A 1 184 ? 2.796 17.488 -22.444 1.00 42.28 184 GLY A CA 1
ATOM 1437 C C . GLY A 1 184 ? 4.149 16.856 -22.162 1.00 42.28 184 GLY A C 1
ATOM 1438 O O . GLY A 1 184 ? 5.177 17.503 -22.335 1.00 42.28 184 GLY A O 1
ATOM 1439 N N . PHE A 1 185 ? 4.160 15.592 -21.737 1.00 40.75 185 PHE A N 1
ATOM 1440 C CA . PHE A 1 185 ? 5.369 14.780 -21.837 1.00 40.75 185 PHE A CA 1
ATOM 1441 C C . PHE A 1 185 ? 5.726 14.653 -23.320 1.00 40.75 185 PHE A C 1
ATOM 1443 O O . PHE A 1 185 ? 4.906 14.190 -24.115 1.00 40.75 185 PHE A O 1
ATOM 1450 N N . ASP A 1 186 ? 6.933 15.071 -23.689 1.00 37.72 186 ASP A N 1
ATOM 1451 C CA . ASP A 1 186 ? 7.445 14.894 -25.040 1.00 37.72 186 ASP A CA 1
ATOM 1452 C C . ASP A 1 186 ? 7.584 13.388 -25.342 1.00 37.72 186 ASP A C 1
ATOM 1454 O O . ASP A 1 186 ? 8.447 12.689 -24.806 1.00 37.72 186 ASP A O 1
ATOM 1458 N N . PHE A 1 187 ? 6.693 12.872 -26.192 1.00 37.84 187 PHE A N 1
ATOM 1459 C CA . PHE A 1 187 ? 6.652 11.475 -26.644 1.00 37.84 187 PHE A CA 1
ATOM 1460 C C . PHE A 1 187 ? 7.831 11.090 -27.563 1.00 37.84 187 PHE A C 1
ATOM 1462 O O . PHE A 1 187 ? 7.901 9.946 -28.034 1.00 37.84 187 PHE A O 1
ATOM 1469 N N . SER A 1 188 ? 8.787 11.997 -27.792 1.00 40.94 188 SER A N 1
ATOM 1470 C CA . SER A 1 188 ? 9.949 11.801 -28.671 1.00 40.94 188 SER A CA 1
ATOM 1471 C C . SER A 1 188 ? 10.883 10.645 -28.275 1.00 40.94 188 SER A C 1
ATOM 1473 O O . SER A 1 188 ? 11.723 10.232 -29.072 1.00 40.94 188 SER A O 1
ATOM 1475 N N . TRP A 1 189 ? 10.708 10.030 -27.101 1.00 37.66 189 TRP A N 1
ATOM 1476 C CA . TRP A 1 189 ? 11.429 8.805 -26.718 1.00 37.66 189 TRP A CA 1
ATOM 1477 C C . TRP A 1 189 ? 10.960 7.538 -27.456 1.00 37.66 189 TRP A C 1
ATOM 1479 O O . TRP A 1 189 ? 11.633 6.510 -27.396 1.00 37.66 189 TRP A O 1
ATOM 1489 N N . SER A 1 190 ? 9.831 7.584 -28.172 1.00 40.75 190 SER A N 1
ATOM 1490 C CA . SER A 1 190 ? 9.253 6.404 -28.835 1.00 40.75 190 SER A CA 1
ATOM 1491 C C . SER A 1 190 ? 9.809 6.097 -30.236 1.00 40.75 190 SER A C 1
ATOM 1493 O O . SER A 1 190 ? 9.532 5.023 -30.767 1.00 40.75 190 SER A O 1
ATOM 1495 N N . HIS A 1 191 ? 10.637 6.968 -30.829 1.00 41.53 191 HIS A N 1
ATOM 1496 C CA . HIS A 1 191 ? 11.128 6.773 -32.205 1.00 41.53 191 HIS A CA 1
ATOM 1497 C C . HIS A 1 191 ? 12.515 6.127 -32.339 1.00 41.53 191 HIS A C 1
ATOM 1499 O O . HIS A 1 191 ? 12.936 5.816 -33.450 1.00 41.53 191 HIS A O 1
ATOM 1505 N N . LEU A 1 192 ? 13.211 5.829 -31.239 1.00 44.28 192 LEU A N 1
ATOM 1506 C CA . LEU A 1 192 ? 14.531 5.186 -31.271 1.00 44.28 192 LEU A CA 1
ATOM 1507 C C . LEU A 1 192 ? 14.463 3.721 -30.832 1.00 44.28 192 LEU A C 1
ATOM 1509 O O . LEU A 1 192 ? 15.076 3.326 -29.846 1.00 44.28 192 LEU A O 1
ATOM 1513 N N . ARG A 1 193 ? 13.694 2.911 -31.569 1.00 42.84 193 ARG A N 1
ATOM 1514 C CA . ARG A 1 193 ? 13.841 1.443 -31.647 1.00 42.84 193 ARG A CA 1
ATOM 1515 C C . ARG A 1 193 ? 12.968 0.895 -32.774 1.00 42.84 193 ARG A C 1
ATOM 1517 O O . ARG A 1 193 ? 11.914 0.333 -32.531 1.00 42.84 193 ARG A O 1
ATOM 1524 N N . ASN A 1 194 ? 13.408 1.116 -34.005 1.00 42.03 194 ASN A N 1
ATOM 1525 C CA . ASN A 1 194 ? 13.173 0.230 -35.146 1.00 42.03 194 ASN A CA 1
ATOM 1526 C C . ASN A 1 194 ? 14.179 0.621 -36.233 1.00 42.03 194 ASN A C 1
ATOM 1528 O O . ASN A 1 194 ? 13.874 1.380 -37.146 1.00 42.03 194 ASN A O 1
ATOM 1532 N N . ALA A 1 195 ? 15.406 0.130 -36.090 1.00 34.59 195 ALA A N 1
ATOM 1533 C CA . ALA A 1 195 ? 16.365 0.051 -37.180 1.00 34.59 195 ALA A CA 1
ATOM 1534 C C . ALA A 1 195 ? 17.050 -1.318 -37.073 1.00 34.59 195 ALA A C 1
ATOM 1536 O O . ALA A 1 195 ? 17.900 -1.499 -36.206 1.00 34.59 195 ALA A O 1
ATOM 1537 N N . HIS A 1 196 ? 16.532 -2.231 -37.905 1.00 36.12 196 HIS A N 1
ATOM 1538 C CA . HIS A 1 196 ? 17.033 -3.522 -38.401 1.00 36.12 196 HIS A CA 1
ATOM 1539 C C . HIS A 1 196 ? 17.821 -4.469 -37.486 1.00 36.12 196 HIS A C 1
ATOM 1541 O O . HIS A 1 196 ? 18.964 -4.149 -37.100 1.00 36.12 196 HIS A O 1
#

Radius of gyration: 22.84 Å; chains: 1; bounding box: 54×57×60 Å

Foldseek 3Di:
DVVVVVVVVVVVVVVQVVVQLVVLLVLLVVQCVVVVDWQLPPDGPSRVSSVVLQQADPPPRDRRSVQKDWHWDDDASKIWIWIAGNPPRDIDIDIPADPPDDVLVVLVVCCVVVVPDPVRSQVVCVLVTNLSHPDDPVVSVVSVVVVVVVVVVVVVVVVVVVVVVVVVVVVPPDDDDDDDDPPDDDPVVPPPPDDD

Sequence (196 aa):
MQKKEETLRYSLKRGQKEINTFLCEEKVEKEMEERQLGSVIFMSTSQYLSILLLLPCPNCLDLIASNRTFYTRVSGFNIYCVITCLLCKTSTQYSNEDSGMKYSQVVAGATLAGGVYRNSFQTALATIGVTNQCCKKSYFNCQACMYKSIIDSAKSSCEAILYELLDHLESAHLPSQEKVLPIGFDFSWSHLRNAH

Secondary structure (DSSP, 8-state):
-HHHHHHHHHHHHHHHHHHHHHHHHHHHHHHHHHHT--BSBSB-HHHHHHHHHHSPPTTT----GGGEEEEEEEETTEEEEEEEETTT--EEEEESS-TT--HHHHHHHHHHHTT--HHHHHHHHHHTTB---S--HHHHHHHHHHHHHHHHHHHHHHHHHHHHHHHHHHHT--------------GGGGGSS---

pLDDT: mean 73.48, std 14.69, range [34.59, 94.69]

Organism: Rhizophagus irregularis (strain DAOM 181602 / DAOM 197198 / MUCL 43194) (NCBI:txid747089)